Protein AF-A0A812Z5W9-F1 (afdb_monomer_lite)

Secondary structure (DSSP, 8-state):
--PPPPHHHHHHHHHT-HHHHHHHHHHHHHHHHHHHHHHHHHHH---HHHHHHHHHHHHHHHHHHHHHHHHHHHHSS-HHHHHSSTTHHHHHHHHHHHHHHHHHHHHHHHHHTT---STTHHHHHHHHHHHHHHHHHHHHHTHHHHSHHHHHHHHHHHHHHHHHHHHHHHHHHHHHHHHHHHHHHHHHHHHHSPPPHHHHHHHSSHHHHHHHHHHHHTT---

pLDDT: mean 78.9, std 12.45, range [46.31, 97.19]

Sequence (222 aa):
EPRRPSLRELAKRVANSLAFELFFAAVILANALYLGIQLQWEKESRTAGWRAESLTVQLIFAVLFSIEVSIRILAASSCRSYICGRDRLWNWLDVFVVTTSWLVIGLEVLVTAGMNEANSTNLRVFRVFKVSRLLRVVASLWVVRSVKALRQLVNSLVDTLMSLFWALVLLCLIIYTFGILFTDAAIDYALYNEPDPMMEAHFGTLYQSLTTLLRSILGGID

Radius of gyration: 28.37 Å; chains: 1; bounding box: 54×61×82 Å

Structure (mmCIF, N/CA/C/O backbone):
data_AF-A0A812Z5W9-F1
#
_entry.id   AF-A0A812Z5W9-F1
#
loop_
_atom_site.group_PDB
_atom_site.id
_atom_site.type_symbol
_atom_site.label_atom_id
_atom_site.label_alt_id
_atom_site.label_comp_id
_atom_site.label_asym_id
_atom_site.label_entity_id
_atom_site.label_seq_id
_atom_site.pdbx_PDB_ins_code
_atom_site.Cartn_x
_atom_site.Cartn_y
_atom_site.Cartn_z
_atom_site.occupancy
_atom_site.B_iso_or_equiv
_atom_site.auth_seq_id
_atom_site.auth_comp_id
_atom_site.auth_asym_id
_atom_site.auth_atom_id
_atom_site.pdbx_PDB_model_num
ATOM 1 N N . GLU A 1 1 ? -20.223 -31.120 32.503 1.00 46.31 1 GLU A N 1
ATOM 2 C CA . GLU A 1 1 ? -20.320 -29.660 32.277 1.00 46.31 1 GLU A CA 1
ATOM 3 C C . GLU A 1 1 ? -19.809 -29.300 30.889 1.00 46.31 1 GLU A C 1
ATOM 5 O O . GLU A 1 1 ? -18.697 -29.705 30.557 1.00 46.31 1 GLU A O 1
ATOM 10 N N . PRO A 1 2 ? -20.570 -28.568 30.058 1.00 53.16 2 PRO A N 1
ATOM 11 C CA . PRO A 1 2 ? -20.020 -28.019 28.827 1.00 53.16 2 PRO A CA 1
ATOM 12 C C . PRO A 1 2 ? -18.999 -26.929 29.191 1.00 53.16 2 PRO A C 1
ATOM 14 O O . PRO A 1 2 ? -19.352 -25.906 29.778 1.00 53.16 2 PRO A O 1
ATOM 17 N N . ARG A 1 3 ? -17.715 -27.165 28.883 1.00 60.12 3 ARG A N 1
ATOM 18 C CA . ARG A 1 3 ? -16.637 -26.173 29.037 1.00 60.12 3 ARG A CA 1
ATOM 19 C C . ARG A 1 3 ? -17.054 -24.886 28.324 1.00 60.12 3 ARG A C 1
ATOM 21 O O . ARG A 1 3 ? -17.284 -24.904 27.116 1.00 60.12 3 ARG A O 1
ATOM 28 N N . ARG A 1 4 ? -17.156 -23.780 29.070 1.00 62.31 4 ARG A N 1
ATOM 29 C CA . ARG A 1 4 ? -17.400 -22.450 28.495 1.00 62.31 4 ARG A CA 1
ATOM 30 C C . ARG A 1 4 ? -16.356 -22.200 27.399 1.00 62.31 4 ARG A C 1
ATOM 32 O O . ARG A 1 4 ? -15.174 -22.451 27.656 1.00 62.31 4 ARG A O 1
ATOM 39 N N . PRO A 1 5 ? -16.759 -21.739 26.203 1.00 66.31 5 PRO A N 1
ATOM 40 C CA . PRO A 1 5 ? -15.804 -21.456 25.146 1.00 66.31 5 PRO A CA 1
ATOM 41 C C . PRO A 1 5 ? -14.817 -20.403 25.644 1.00 66.31 5 PRO A C 1
ATOM 43 O O . PRO A 1 5 ? -15.204 -19.423 26.287 1.00 66.31 5 PRO A O 1
ATOM 46 N N . SER A 1 6 ? -13.531 -20.615 25.380 1.00 80.38 6 SER A N 1
ATOM 47 C CA . SER A 1 6 ? -12.510 -19.636 25.758 1.00 80.38 6 SER A CA 1
ATOM 48 C C . SER A 1 6 ? -12.751 -18.318 25.007 1.00 80.38 6 SER A C 1
ATOM 50 O O . SER A 1 6 ? -13.235 -18.326 23.873 1.00 80.38 6 SER A O 1
ATOM 52 N N . LEU A 1 7 ? -12.388 -17.169 25.596 1.00 77.94 7 LEU A N 1
ATOM 53 C CA . LEU A 1 7 ? -12.506 -15.849 24.940 1.00 77.94 7 LEU A CA 1
ATOM 54 C C . LEU A 1 7 ? -11.905 -15.844 23.521 1.00 77.94 7 LEU A C 1
ATOM 56 O O . LEU A 1 7 ? -12.413 -15.194 22.612 1.00 77.94 7 LEU A O 1
ATOM 60 N N . ARG A 1 8 ? -10.861 -16.648 23.315 1.00 77.50 8 ARG A N 1
ATOM 61 C CA . ARG A 1 8 ? -10.199 -16.870 22.031 1.00 77.50 8 ARG A CA 1
ATOM 62 C C . ARG A 1 8 ? -11.060 -17.614 21.009 1.00 77.50 8 ARG A C 1
ATOM 64 O O . ARG A 1 8 ? -11.007 -17.297 19.825 1.00 77.50 8 ARG A O 1
ATOM 71 N N . GLU A 1 9 ? -11.837 -18.608 21.426 1.00 79.81 9 GLU A N 1
ATOM 72 C CA . GLU A 1 9 ? -12.767 -19.316 20.536 1.00 79.81 9 GLU A CA 1
ATOM 73 C C . GLU A 1 9 ? -13.911 -18.410 20.092 1.00 79.81 9 GLU A C 1
ATOM 75 O O . GLU A 1 9 ? -14.280 -18.430 18.918 1.00 79.81 9 GLU A O 1
ATOM 80 N N . LEU A 1 10 ? -14.420 -17.570 20.996 1.00 83.25 10 LEU A N 1
ATOM 81 C CA . LEU A 1 10 ? -15.409 -16.549 20.656 1.00 83.25 10 LEU A CA 1
ATOM 82 C C . LEU A 1 10 ? -14.822 -15.517 19.685 1.00 83.25 10 LEU A C 1
ATOM 84 O O . LEU A 1 10 ? -15.410 -15.287 18.631 1.00 83.25 10 LEU A O 1
ATOM 88 N N . ALA A 1 11 ? -13.628 -14.983 19.967 1.00 82.50 11 ALA A N 1
ATOM 89 C CA . ALA A 1 11 ? -12.938 -14.049 19.075 1.00 82.50 11 ALA A CA 1
ATOM 90 C C . ALA A 1 11 ? -12.697 -14.654 17.684 1.00 82.50 11 ALA A C 1
ATOM 92 O O . ALA A 1 11 ? -12.951 -14.001 16.677 1.00 82.50 11 ALA A O 1
ATOM 93 N N . LYS A 1 12 ? -12.288 -15.927 17.601 1.00 82.44 12 LYS A N 1
ATOM 94 C CA . LYS A 1 12 ? -12.143 -16.642 16.324 1.00 82.44 12 LYS A CA 1
ATOM 95 C C . LYS A 1 12 ? -13.459 -16.801 15.571 1.00 82.44 12 LYS A C 1
ATOM 97 O O . LYS A 1 12 ? -13.453 -16.692 14.348 1.00 82.44 12 LYS A O 1
ATOM 102 N N . ARG A 1 13 ? -14.563 -17.101 16.262 1.00 84.00 13 ARG A N 1
ATOM 103 C CA . ARG A 1 13 ? -15.887 -17.224 15.629 1.00 84.00 13 ARG A CA 1
ATOM 104 C C . ARG A 1 13 ? -16.354 -15.878 15.084 1.00 84.00 13 ARG A C 1
ATOM 106 O O . ARG A 1 13 ? -16.784 -15.813 13.939 1.00 84.00 13 ARG A O 1
ATOM 113 N N . VAL A 1 14 ? -16.202 -14.814 15.872 1.00 84.62 14 VAL A N 1
ATOM 114 C CA . VAL A 1 14 ? -16.574 -13.448 15.480 1.00 84.62 14 VAL A CA 1
ATOM 115 C C . VAL A 1 14 ? -15.709 -12.960 14.318 1.00 84.62 14 VAL A C 1
ATOM 117 O O . VAL A 1 14 ? -16.252 -12.576 13.286 1.00 84.62 14 VAL A O 1
ATOM 120 N N . ALA A 1 15 ? -14.382 -13.064 14.425 1.00 81.56 15 ALA A N 1
ATOM 121 C CA . ALA A 1 15 ? -13.446 -12.595 13.401 1.00 81.56 15 ALA A CA 1
ATOM 122 C C . ALA A 1 15 ? -13.576 -13.332 12.057 1.00 81.56 15 ALA A C 1
ATOM 124 O O . ALA A 1 15 ? -13.192 -12.790 11.027 1.00 81.56 15 ALA A O 1
ATOM 125 N N . ASN A 1 16 ? -14.087 -14.569 12.060 1.00 81.50 16 ASN A N 1
ATOM 126 C CA . ASN A 1 16 ? -14.330 -15.342 10.841 1.00 81.50 16 ASN A CA 1
ATOM 127 C C . ASN A 1 16 ? -15.759 -15.230 10.309 1.00 81.50 16 ASN A C 1
ATOM 129 O O . ASN A 1 16 ? -16.060 -15.840 9.284 1.00 81.50 16 ASN A O 1
ATOM 133 N N . SER A 1 17 ? -16.638 -14.500 10.994 1.00 87.50 17 SER A N 1
ATOM 134 C CA . SER A 1 17 ? -18.011 -14.327 10.538 1.00 87.50 17 SER A CA 1
ATOM 135 C C . SER A 1 17 ? -18.070 -13.360 9.354 1.00 87.50 17 SER A C 1
ATOM 137 O O . SER A 1 17 ? -17.443 -12.301 9.362 1.00 87.50 17 SER A O 1
ATOM 139 N N . LEU A 1 18 ? -18.868 -13.707 8.341 1.00 82.25 18 LEU A N 1
ATOM 140 C CA . LEU A 1 18 ? -19.062 -12.862 7.159 1.00 82.25 18 LEU A CA 1
ATOM 141 C C . LEU A 1 18 ? -19.658 -11.497 7.531 1.00 82.25 18 LEU A C 1
ATOM 143 O O . LEU A 1 18 ? -19.287 -10.487 6.948 1.00 82.25 18 LEU A O 1
ATOM 147 N N . ALA A 1 19 ? -20.546 -11.460 8.528 1.00 86.12 19 ALA A N 1
ATOM 148 C CA . ALA A 1 19 ? -21.141 -10.220 9.021 1.00 86.12 19 ALA A CA 1
ATOM 149 C C . ALA A 1 19 ? -20.086 -9.265 9.601 1.00 86.12 19 ALA A C 1
ATOM 151 O O . ALA A 1 19 ? -20.143 -8.068 9.338 1.00 86.12 19 ALA A O 1
ATOM 152 N N . PHE A 1 20 ? -19.103 -9.788 10.342 1.00 86.06 20 PHE A N 1
ATOM 153 C CA . PHE A 1 20 ? -17.988 -8.995 10.860 1.00 86.06 20 PHE A CA 1
ATOM 154 C C . PHE A 1 20 ? -17.112 -8.451 9.726 1.00 86.06 20 PHE A C 1
ATOM 156 O O . PHE A 1 20 ? -16.775 -7.269 9.728 1.00 86.06 20 PHE A O 1
ATOM 163 N N . GLU A 1 21 ? -16.787 -9.284 8.732 1.00 82.38 21 GLU A N 1
ATOM 164 C CA . GLU A 1 21 ? -16.022 -8.856 7.553 1.00 82.38 21 GLU A CA 1
ATOM 165 C C . GLU A 1 21 ? -16.762 -7.777 6.748 1.00 82.38 21 GLU A C 1
ATOM 167 O O . GLU A 1 21 ? -16.168 -6.756 6.408 1.00 82.38 21 GLU A O 1
ATOM 172 N N . LEU A 1 22 ? -18.063 -7.959 6.495 1.00 84.31 22 LEU A N 1
ATOM 173 C CA . LEU A 1 22 ? -18.891 -6.997 5.765 1.00 84.31 22 LEU A CA 1
ATOM 174 C C . LEU A 1 22 ? -19.050 -5.682 6.539 1.00 84.31 22 LEU A C 1
ATOM 176 O O . LEU A 1 22 ? -18.964 -4.609 5.945 1.00 84.31 22 LEU A O 1
ATOM 180 N N . PHE A 1 23 ? -19.251 -5.756 7.857 1.00 88.38 23 PHE A N 1
ATOM 181 C CA . PHE A 1 23 ? -19.364 -4.579 8.715 1.00 88.38 23 PHE A CA 1
ATOM 182 C C . PHE A 1 23 ? -18.093 -3.731 8.654 1.00 88.38 23 PHE A C 1
ATOM 184 O O . PHE A 1 23 ? -18.162 -2.547 8.335 1.00 88.38 23 PHE A O 1
ATOM 191 N N . PHE A 1 24 ? -16.923 -4.331 8.888 1.00 84.19 24 PHE A N 1
ATOM 192 C CA . PHE A 1 24 ? -15.669 -3.580 8.844 1.00 84.19 24 PHE A CA 1
ATOM 193 C C . PHE A 1 24 ? -15.292 -3.145 7.424 1.00 84.19 24 PHE A C 1
ATOM 195 O O . PHE A 1 24 ? -14.757 -2.053 7.254 1.00 84.19 24 PHE A O 1
ATOM 202 N N . ALA A 1 25 ? -15.655 -3.906 6.386 1.00 81.19 25 ALA A N 1
ATOM 203 C CA . ALA A 1 25 ? -15.539 -3.437 5.006 1.00 81.19 25 ALA A CA 1
ATOM 204 C C . ALA A 1 25 ? -16.384 -2.172 4.757 1.00 81.19 25 ALA A C 1
ATOM 206 O O . ALA A 1 25 ? -15.882 -1.208 4.181 1.00 81.19 25 ALA A O 1
ATOM 207 N N . ALA A 1 26 ? -17.628 -2.130 5.245 1.00 85.44 26 ALA A N 1
ATOM 208 C CA . ALA A 1 26 ? -18.482 -0.948 5.147 1.00 85.44 26 ALA A CA 1
ATOM 209 C C . ALA A 1 26 ? -17.919 0.245 5.938 1.00 85.44 26 ALA A C 1
ATOM 211 O O . ALA A 1 26 ? -17.929 1.365 5.432 1.00 85.44 26 ALA A O 1
ATOM 212 N N . VAL A 1 27 ? -17.367 0.016 7.136 1.00 85.38 27 VAL A N 1
ATOM 213 C CA . VAL A 1 27 ? -16.705 1.060 7.943 1.00 85.38 27 VAL A CA 1
ATOM 214 C C . VAL A 1 27 ? -15.500 1.651 7.207 1.00 85.38 27 VAL A C 1
ATOM 216 O O . VAL A 1 27 ? -15.333 2.870 7.192 1.00 85.38 27 VAL A O 1
ATOM 219 N N . ILE A 1 28 ? -14.680 0.826 6.549 1.00 81.12 28 ILE A N 1
ATOM 220 C CA . ILE A 1 28 ? -13.544 1.312 5.751 1.00 81.12 28 ILE A CA 1
ATOM 221 C C . ILE A 1 28 ? -14.024 2.120 4.546 1.00 81.12 28 ILE A C 1
ATOM 223 O O . ILE A 1 28 ? -13.477 3.190 4.287 1.00 81.12 28 ILE A O 1
ATOM 227 N N . LEU A 1 29 ? -15.050 1.649 3.829 1.00 82.44 29 LEU A N 1
ATOM 228 C CA . LEU A 1 29 ? -15.634 2.396 2.712 1.00 82.44 29 LEU A CA 1
ATOM 229 C C . LEU A 1 29 ? -16.193 3.746 3.174 1.00 82.44 29 LEU A C 1
ATOM 231 O O . LEU A 1 29 ? -15.941 4.764 2.534 1.00 82.44 29 LEU A O 1
ATOM 235 N N . ALA A 1 30 ? -16.888 3.774 4.312 1.00 87.31 30 ALA A N 1
ATOM 236 C CA . ALA A 1 30 ? -17.384 5.006 4.910 1.00 87.31 30 ALA A CA 1
ATOM 237 C C . ALA A 1 30 ? -16.237 5.961 5.279 1.00 87.31 30 ALA A C 1
ATOM 239 O O . ALA A 1 30 ? -16.315 7.147 4.968 1.00 87.31 30 ALA A O 1
ATOM 240 N N . ASN A 1 31 ? -15.146 5.455 5.863 1.00 84.44 31 ASN A N 1
ATOM 241 C CA . ASN A 1 31 ? -13.951 6.250 6.154 1.00 84.44 31 ASN A CA 1
ATOM 242 C C . ASN A 1 31 ? -13.294 6.797 4.872 1.00 84.44 31 ASN A C 1
ATOM 244 O O . ASN A 1 31 ? -12.898 7.959 4.828 1.00 84.44 31 ASN A O 1
ATOM 248 N N . ALA A 1 32 ? -13.214 5.994 3.808 1.00 80.88 32 ALA A N 1
ATOM 249 C CA . ALA A 1 32 ? -12.662 6.411 2.519 1.00 80.88 32 ALA A CA 1
ATOM 250 C C . ALA A 1 32 ? -13.503 7.518 1.859 1.00 80.88 32 ALA A C 1
ATOM 252 O O . ALA A 1 32 ? -12.959 8.521 1.393 1.00 80.88 32 ALA A O 1
ATOM 253 N N . LEU A 1 33 ? -14.831 7.365 1.862 1.00 86.12 33 LEU A N 1
ATOM 254 C CA . LEU A 1 33 ? -15.766 8.387 1.385 1.00 86.12 33 LEU A CA 1
ATOM 255 C C . LEU A 1 33 ? -15.652 9.665 2.217 1.00 86.12 33 LEU A C 1
ATOM 257 O O . LEU A 1 33 ? -15.558 10.757 1.658 1.00 86.12 33 LEU A O 1
ATOM 261 N N . TYR A 1 34 ? -15.592 9.525 3.543 1.00 85.81 34 TYR A N 1
ATOM 262 C CA . TYR A 1 34 ? -15.412 10.643 4.458 1.00 85.81 34 TYR A CA 1
ATOM 263 C C . TYR A 1 34 ? -14.111 11.404 4.181 1.00 85.81 34 TYR A C 1
ATOM 265 O O . TYR A 1 34 ? -14.121 12.630 4.123 1.00 85.81 34 TYR A O 1
ATOM 273 N N . LEU A 1 35 ? -13.004 10.702 3.928 1.00 80.00 35 LEU A N 1
ATOM 274 C CA . LEU A 1 35 ? -11.743 11.328 3.528 1.00 80.00 35 LEU A CA 1
ATOM 275 C C . LEU A 1 35 ? -11.876 12.079 2.197 1.00 80.00 35 LEU A C 1
ATOM 277 O O . LEU A 1 35 ? -11.362 13.188 2.078 1.00 80.00 35 LEU A O 1
ATOM 281 N N . GLY A 1 36 ? -12.587 11.520 1.214 1.00 81.25 36 GLY A N 1
ATOM 282 C CA . GLY A 1 36 ? -12.879 12.194 -0.056 1.00 81.25 36 GLY A CA 1
ATOM 283 C C . GLY A 1 36 ? -13.651 13.505 0.125 1.00 81.25 36 GLY A C 1
ATOM 284 O O . GLY A 1 36 ? -13.267 14.536 -0.426 1.00 81.25 36 GLY A O 1
ATOM 285 N N . ILE A 1 37 ? -14.687 13.479 0.963 1.00 84.06 37 ILE A N 1
ATOM 286 C CA . ILE A 1 37 ? -15.472 14.652 1.372 1.00 84.06 37 ILE A CA 1
ATOM 287 C C . ILE A 1 37 ? -14.563 15.660 2.090 1.00 84.06 37 ILE A C 1
ATOM 289 O O . ILE A 1 37 ? -14.488 16.826 1.705 1.00 84.06 37 ILE A O 1
ATOM 293 N N . GLN A 1 38 ? -13.786 15.213 3.078 1.00 80.31 38 GLN A N 1
ATOM 294 C CA . GLN A 1 38 ? -12.865 16.064 3.829 1.00 80.31 38 GLN A CA 1
ATOM 295 C C . GLN A 1 38 ? -11.887 16.809 2.903 1.00 80.31 38 GLN A C 1
ATOM 297 O O . GLN A 1 38 ? -11.631 17.995 3.110 1.00 80.31 38 GLN A O 1
ATOM 302 N N . LEU A 1 39 ? -11.384 16.149 1.852 1.00 76.12 39 LEU A N 1
ATOM 303 C CA . LEU A 1 39 ? -10.489 16.753 0.857 1.00 76.12 39 LEU A CA 1
ATOM 304 C C . LEU A 1 39 ? -11.132 17.905 0.076 1.00 76.12 39 LEU A C 1
ATOM 306 O O . LEU A 1 39 ? -10.428 18.857 -0.273 1.00 76.12 39 LEU A O 1
ATOM 310 N N . GLN A 1 40 ? -12.425 17.803 -0.235 1.00 78.75 40 GLN A N 1
ATOM 311 C CA . GLN A 1 40 ? -13.163 18.846 -0.946 1.00 78.75 40 GLN A CA 1
ATOM 312 C C . GLN A 1 40 ? -13.412 20.046 -0.027 1.00 78.75 40 GLN A C 1
ATOM 314 O O . GLN A 1 40 ? -13.016 21.161 -0.363 1.00 78.75 40 GLN A O 1
ATOM 319 N N . TRP A 1 41 ? -13.944 19.807 1.173 1.00 76.12 41 TRP A N 1
ATOM 320 C CA . TRP A 1 41 ? -14.302 20.872 2.117 1.00 76.12 41 TRP A CA 1
ATOM 321 C C . TRP A 1 41 ? -13.102 21.612 2.711 1.00 76.12 41 TRP A C 1
ATOM 323 O O . TRP A 1 41 ? -13.178 22.814 2.967 1.00 76.12 41 TRP A O 1
ATOM 333 N N . GLU A 1 42 ? -11.959 20.945 2.892 1.00 68.69 42 GLU A N 1
ATOM 334 C CA . GLU A 1 42 ? -10.753 21.605 3.404 1.00 68.69 42 GLU A CA 1
ATOM 335 C C . GLU A 1 42 ? -10.231 22.707 2.462 1.00 68.69 42 GLU A C 1
ATOM 337 O O . GLU A 1 42 ? -9.601 23.668 2.914 1.00 68.69 42 GLU A O 1
ATOM 342 N N . LYS A 1 43 ? -10.509 22.604 1.156 1.00 65.38 43 LYS A N 1
ATOM 343 C CA . LYS A 1 43 ? -10.181 23.669 0.199 1.00 65.38 43 LYS A CA 1
ATOM 344 C C . LYS A 1 43 ? -11.077 24.899 0.358 1.00 65.38 43 LYS A C 1
ATOM 346 O O . LYS A 1 43 ? -10.629 25.995 0.038 1.00 65.38 43 LYS A O 1
ATOM 351 N N . GLU A 1 44 ? -12.301 24.720 0.846 1.00 62.38 44 GLU A N 1
ATOM 352 C CA . GLU A 1 44 ? -13.366 25.724 0.793 1.00 62.38 44 GLU A CA 1
ATOM 353 C C . GLU A 1 44 ? -13.612 26.416 2.144 1.00 62.38 44 GLU A C 1
ATOM 355 O O . GLU A 1 44 ? -14.059 27.558 2.181 1.00 62.38 44 GLU A O 1
ATOM 360 N N . SER A 1 45 ? -13.285 25.783 3.280 1.00 54.72 45 SER A N 1
ATOM 361 C CA . SER A 1 45 ? -13.542 26.347 4.616 1.00 54.72 45 SER A CA 1
ATOM 362 C C . SER A 1 45 ? -12.439 26.010 5.628 1.00 54.72 45 SER A C 1
ATOM 364 O O . SER A 1 45 ? -12.341 24.900 6.143 1.00 54.72 45 SER A O 1
ATOM 366 N N . ARG A 1 46 ? -11.607 27.004 5.980 1.00 59.97 46 ARG A N 1
ATOM 367 C CA . ARG A 1 46 ? -10.543 26.900 7.009 1.00 59.97 46 ARG A CA 1
ATOM 368 C C . ARG A 1 46 ? -11.002 27.261 8.433 1.00 59.97 46 ARG A C 1
ATOM 370 O O . ARG A 1 46 ? -10.165 27.566 9.288 1.00 59.97 46 ARG A O 1
ATOM 377 N N . THR A 1 47 ? -12.303 27.240 8.706 1.00 65.06 47 THR A N 1
ATOM 378 C CA . THR A 1 47 ? -12.876 27.613 10.009 1.00 65.06 47 THR A CA 1
ATOM 379 C C . THR A 1 47 ? -12.526 26.599 11.103 1.00 65.06 47 THR A C 1
ATOM 381 O O . THR A 1 47 ? -12.524 25.394 10.859 1.00 65.06 47 THR A O 1
ATOM 384 N N . ALA A 1 48 ? -12.249 27.071 12.324 1.00 63.94 48 ALA A N 1
ATOM 385 C CA . ALA A 1 48 ? -11.837 26.225 13.451 1.00 63.94 48 ALA A CA 1
ATOM 386 C C . ALA A 1 48 ? -12.881 25.158 13.847 1.00 63.94 48 ALA A C 1
ATOM 388 O O . ALA A 1 48 ? -12.490 24.047 14.193 1.00 63.94 48 ALA A O 1
ATOM 389 N N . GLY A 1 49 ? -14.183 25.451 13.716 1.00 69.38 49 GLY A N 1
ATOM 390 C CA . GLY A 1 49 ? -15.260 24.500 14.035 1.00 69.38 49 GLY A CA 1
ATOM 391 C C . GLY A 1 49 ? -15.225 23.224 13.186 1.00 69.38 49 GLY A C 1
ATOM 392 O O . GLY A 1 49 ? -15.308 22.127 13.722 1.00 69.38 49 GLY A O 1
ATOM 393 N N . TRP A 1 50 ? -14.972 23.345 11.878 1.00 71.88 50 TRP A N 1
ATOM 394 C CA . TRP A 1 50 ? -14.868 22.194 10.965 1.00 71.88 50 TRP A CA 1
ATOM 395 C C . TRP A 1 50 ? -13.741 21.221 11.347 1.00 71.88 50 TRP A C 1
ATOM 397 O O . TRP A 1 50 ? -13.888 20.007 11.211 1.00 71.88 50 TRP A O 1
ATOM 407 N N . ARG A 1 51 ? -12.615 21.737 11.860 1.00 70.69 51 ARG A N 1
ATOM 408 C CA . ARG A 1 51 ? -11.489 20.893 12.293 1.00 70.69 51 ARG A CA 1
ATOM 409 C C . ARG A 1 51 ? -11.856 20.029 13.499 1.00 70.69 51 ARG A C 1
ATOM 411 O O . ARG A 1 51 ? -11.513 18.852 13.513 1.00 70.69 51 ARG A O 1
ATOM 418 N N . ALA A 1 52 ? -12.571 20.594 14.472 1.00 74.81 52 ALA A N 1
ATOM 419 C CA . ALA A 1 52 ? -13.006 19.866 15.663 1.00 74.81 52 ALA A CA 1
ATOM 420 C C . ALA A 1 52 ? -14.001 18.744 15.317 1.00 74.81 52 ALA A C 1
ATOM 422 O O . ALA A 1 52 ? -13.834 17.607 15.761 1.00 74.81 52 ALA A O 1
ATOM 423 N N . GLU A 1 53 ? -14.978 19.031 14.451 1.00 79.94 53 GLU A N 1
ATOM 424 C CA . GLU A 1 53 ? -15.924 18.022 13.955 1.00 79.94 53 GLU A CA 1
ATOM 425 C C . GLU A 1 53 ? -15.201 16.906 13.189 1.00 79.94 53 GLU A C 1
ATOM 427 O O . GLU A 1 53 ? -15.473 15.718 13.379 1.00 79.94 53 GLU A O 1
ATOM 432 N N . SER A 1 54 ? -14.211 17.270 12.367 1.00 80.69 54 SER A N 1
ATOM 433 C CA . SER A 1 54 ? -13.457 16.285 11.600 1.00 80.69 54 SER A CA 1
ATOM 434 C C . SER A 1 54 ? -12.591 15.378 12.463 1.00 80.69 54 SER A C 1
ATOM 436 O O . SER A 1 54 ? -12.544 14.170 12.224 1.00 80.69 54 SER A O 1
ATOM 438 N N . LEU A 1 55 ? -11.954 15.925 13.497 1.00 81.12 55 LEU A N 1
ATOM 439 C CA . LEU A 1 55 ? -11.176 15.149 14.458 1.00 81.12 55 LEU A CA 1
ATOM 440 C C . LEU A 1 55 ? -12.047 14.103 15.170 1.00 81.12 55 LEU A C 1
ATOM 442 O O . LEU A 1 55 ? -11.632 12.952 15.308 1.00 81.12 55 LEU A O 1
ATOM 446 N N . THR A 1 56 ? -13.268 14.473 15.570 1.00 85.94 56 THR A N 1
ATOM 447 C CA . THR A 1 56 ? -14.207 13.565 16.248 1.00 85.94 56 THR A CA 1
ATOM 448 C C . THR A 1 56 ? -14.558 12.361 15.374 1.00 85.94 56 THR A C 1
ATOM 450 O O . THR A 1 56 ? -14.478 11.219 15.826 1.00 85.94 56 THR A O 1
ATOM 453 N N . VAL A 1 57 ? -14.883 12.589 14.098 1.00 85.94 57 VAL A N 1
ATOM 454 C CA . VAL A 1 57 ? -15.213 11.503 13.159 1.00 85.94 5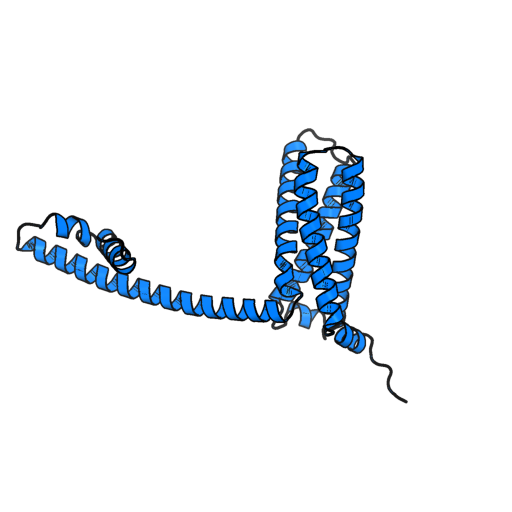7 VAL A CA 1
ATOM 455 C C . VAL A 1 57 ? -14.011 10.584 12.924 1.00 85.94 57 VAL A C 1
ATOM 457 O O . VAL A 1 57 ? -14.140 9.359 12.938 1.00 85.94 57 VAL A O 1
ATOM 460 N N . GLN A 1 58 ? -12.820 11.156 12.764 1.00 82.88 58 GLN A N 1
ATOM 461 C CA . GLN A 1 58 ? -11.591 10.382 12.580 1.00 82.88 58 GLN A CA 1
ATOM 462 C C . GLN A 1 58 ? -11.248 9.535 13.812 1.00 82.88 58 GLN A C 1
ATOM 464 O O . GLN A 1 58 ? -10.795 8.399 13.667 1.00 82.88 58 GLN A O 1
ATOM 469 N N . LEU A 1 59 ? -11.491 10.059 15.018 1.00 86.94 59 LEU A N 1
ATOM 470 C CA . LEU A 1 59 ? -11.317 9.324 16.268 1.00 86.94 59 LEU A CA 1
ATOM 471 C C . LEU A 1 59 ? -12.241 8.102 16.323 1.00 86.94 59 LEU A C 1
ATOM 473 O O . LEU A 1 59 ? -11.787 7.015 16.674 1.00 86.94 59 LEU A O 1
ATOM 477 N N . ILE A 1 60 ? -13.510 8.254 15.927 1.00 89.38 60 ILE A N 1
ATOM 478 C CA . ILE A 1 60 ? -14.474 7.144 15.870 1.00 89.38 60 ILE A CA 1
ATOM 479 C C . ILE A 1 60 ? -13.951 6.031 14.955 1.00 89.38 60 ILE A C 1
ATOM 481 O O . ILE A 1 60 ? -13.895 4.872 15.369 1.00 89.38 60 ILE A O 1
ATOM 485 N N . PHE A 1 61 ? -13.501 6.371 13.744 1.00 85.81 61 PHE A N 1
ATOM 486 C CA . PHE A 1 61 ? -12.929 5.385 12.823 1.00 85.81 61 PHE A CA 1
ATOM 487 C C . PHE A 1 61 ? -11.660 4.729 13.381 1.00 85.81 61 PHE A C 1
ATOM 489 O O . PHE A 1 61 ? -11.529 3.506 13.324 1.00 85.81 61 PHE A O 1
ATOM 496 N N . ALA A 1 62 ? -10.750 5.502 13.981 1.00 84.75 62 ALA A N 1
ATOM 497 C CA . ALA A 1 62 ? -9.528 4.969 14.581 1.00 84.75 62 ALA A CA 1
ATOM 498 C C . ALA A 1 62 ? -9.818 3.988 15.730 1.00 84.75 62 ALA A C 1
ATOM 500 O O . ALA A 1 62 ? -9.167 2.943 15.830 1.00 84.75 62 ALA A O 1
ATOM 501 N N . VAL A 1 63 ? -10.816 4.278 16.569 1.00 89.44 63 VAL A N 1
ATOM 502 C CA . VAL A 1 63 ? -11.267 3.376 17.639 1.00 89.44 63 VAL A CA 1
ATOM 503 C C . VAL A 1 63 ? -11.878 2.104 17.054 1.00 89.44 63 VAL A C 1
ATOM 505 O O . VAL A 1 63 ? -11.511 1.011 17.483 1.00 89.44 63 VAL A O 1
ATOM 508 N N . LEU A 1 64 ? -12.743 2.213 16.040 1.00 88.25 64 LEU A N 1
ATOM 509 C CA . LEU A 1 64 ? -13.337 1.050 15.374 1.00 88.25 64 LEU A CA 1
ATOM 510 C C . LEU A 1 64 ? -12.266 0.130 14.768 1.00 88.25 64 LEU A C 1
ATOM 512 O O . LEU A 1 64 ? -12.289 -1.074 15.022 1.00 88.25 64 LEU A O 1
ATOM 516 N N . PHE A 1 65 ? -11.282 0.678 14.051 1.00 83.44 65 PHE A N 1
ATOM 517 C CA . PHE A 1 65 ? -10.170 -0.116 13.510 1.00 83.44 65 PHE A CA 1
ATOM 518 C C . PHE A 1 65 ? -9.290 -0.716 14.607 1.00 83.44 65 PHE A C 1
ATOM 520 O O . PHE A 1 65 ? -8.838 -1.856 14.494 1.00 83.44 65 PHE A O 1
ATOM 527 N N . SER A 1 66 ? -9.083 0.007 15.708 1.00 86.50 66 SER A N 1
ATOM 528 C CA . SER A 1 66 ? -8.353 -0.525 16.863 1.00 86.50 66 SER A CA 1
ATOM 529 C C . SER A 1 66 ? -9.075 -1.729 17.475 1.00 86.50 66 SER A C 1
ATOM 531 O O . SER A 1 66 ? -8.427 -2.717 17.829 1.00 86.50 66 SER A O 1
ATOM 533 N N . ILE A 1 67 ? -10.410 -1.691 17.556 1.00 88.81 67 ILE A N 1
ATOM 534 C CA . ILE A 1 67 ? -11.236 -2.816 18.015 1.00 88.81 67 ILE A CA 1
ATOM 535 C C . ILE A 1 67 ? -11.124 -3.997 17.046 1.00 88.81 67 ILE A C 1
ATOM 537 O O . ILE A 1 67 ? -10.885 -5.121 17.490 1.00 88.81 67 ILE A O 1
ATOM 541 N N . GLU A 1 68 ? -11.238 -3.760 15.737 1.00 86.25 68 GLU A N 1
ATOM 542 C CA . GLU A 1 68 ? -11.099 -4.798 14.707 1.00 86.25 68 GLU A CA 1
ATOM 543 C C . GLU A 1 68 ? -9.771 -5.552 14.842 1.00 86.25 68 GLU A C 1
ATOM 545 O O . GLU A 1 68 ? -9.743 -6.784 14.950 1.00 86.25 68 GLU A O 1
ATOM 550 N N . VAL A 1 69 ? -8.666 -4.803 14.885 1.00 82.44 69 VAL A N 1
ATOM 551 C CA . VAL A 1 69 ? -7.315 -5.360 14.990 1.00 82.44 69 VAL A CA 1
ATOM 552 C C . VAL A 1 69 ? -7.129 -6.079 16.323 1.00 82.44 69 VAL A C 1
ATOM 554 O O . VAL A 1 69 ? -6.573 -7.176 16.348 1.00 82.44 69 VAL A O 1
ATOM 557 N N . SER A 1 70 ? -7.661 -5.537 17.420 1.00 85.81 70 SER A N 1
ATOM 558 C CA . SER A 1 70 ? -7.609 -6.189 18.733 1.00 85.81 70 SER A CA 1
ATOM 559 C C . SER A 1 70 ? -8.326 -7.540 18.725 1.00 85.81 70 SER A C 1
ATOM 561 O O . SER A 1 70 ? -7.766 -8.537 19.180 1.00 85.81 70 SER A O 1
ATOM 563 N N . ILE A 1 71 ? -9.528 -7.618 18.143 1.00 84.50 71 ILE A N 1
ATOM 564 C CA . ILE A 1 71 ? -10.281 -8.875 18.012 1.00 84.50 71 ILE A CA 1
ATOM 565 C C . ILE A 1 71 ? -9.506 -9.883 17.150 1.00 84.50 71 ILE A C 1
ATOM 567 O O . ILE A 1 71 ? -9.427 -11.061 17.505 1.00 84.50 71 ILE A O 1
ATOM 571 N N . ARG A 1 72 ? -8.875 -9.440 16.053 1.00 81.56 72 ARG A N 1
ATOM 572 C CA . ARG A 1 72 ? -8.038 -10.303 15.198 1.00 81.56 72 ARG A CA 1
ATOM 573 C C . ARG A 1 72 ? -6.788 -10.819 15.915 1.00 81.56 72 ARG A C 1
ATOM 575 O O . ARG A 1 72 ? -6.448 -11.993 15.764 1.00 81.56 72 ARG A O 1
ATOM 582 N N . ILE A 1 73 ? -6.138 -9.987 16.727 1.00 81.44 73 ILE A N 1
ATOM 583 C CA . ILE A 1 73 ? -4.991 -10.393 17.551 1.00 81.44 73 ILE A CA 1
ATOM 584 C C . ILE A 1 73 ? -5.427 -11.415 18.610 1.00 81.44 73 ILE A C 1
ATOM 586 O O . ILE A 1 73 ? -4.765 -12.438 18.772 1.00 81.44 73 ILE A O 1
ATOM 590 N N . LEU A 1 74 ? -6.564 -11.195 19.279 1.00 82.12 74 LEU A N 1
ATOM 591 C CA . LEU A 1 74 ? -7.124 -12.131 20.264 1.00 82.12 74 LEU A CA 1
ATOM 592 C C . LEU A 1 74 ? -7.569 -13.461 19.637 1.00 82.12 74 LEU A C 1
ATOM 594 O O . LEU A 1 74 ? -7.503 -14.509 20.281 1.00 82.12 74 LEU A O 1
ATOM 598 N N . ALA A 1 75 ? -8.008 -13.439 18.376 1.00 79.25 75 ALA A N 1
ATOM 599 C CA . ALA A 1 75 ? -8.320 -14.644 17.614 1.00 79.25 75 ALA A CA 1
ATOM 600 C C . ALA A 1 75 ? -7.055 -15.453 17.250 1.00 79.25 75 ALA A C 1
ATOM 602 O O . ALA A 1 75 ? -7.120 -16.683 17.099 1.00 79.25 75 ALA A O 1
ATOM 603 N N . ALA A 1 76 ? -5.894 -14.800 17.132 1.00 75.25 76 ALA A N 1
ATOM 604 C CA . ALA A 1 76 ? -4.629 -15.464 16.848 1.00 75.25 76 ALA A CA 1
ATOM 605 C C . ALA A 1 76 ? -4.173 -16.355 18.019 1.00 75.25 76 ALA A C 1
ATOM 607 O O . ALA A 1 76 ? -4.576 -16.204 19.169 1.00 75.25 76 ALA A O 1
ATOM 608 N N . SER A 1 77 ? -3.352 -17.369 17.732 1.00 67.25 77 SER A N 1
ATOM 609 C CA . SER A 1 77 ? -2.881 -18.312 18.756 1.00 67.25 77 SER A CA 1
ATOM 610 C C . SER A 1 77 ? -1.877 -17.741 19.740 1.00 67.25 77 SER A C 1
ATOM 612 O O . SER A 1 77 ? -1.793 -18.218 20.869 1.00 67.25 77 SER A O 1
ATOM 614 N N . SER A 1 78 ? -1.120 -16.742 19.311 1.00 67.25 78 SER A N 1
ATOM 615 C CA . SER A 1 78 ? -0.124 -16.011 20.086 1.00 67.25 78 SER A CA 1
ATOM 616 C C . SER A 1 78 ? 0.234 -14.745 19.308 1.00 67.25 78 SER A C 1
ATOM 618 O O . SER A 1 78 ? 0.254 -14.794 18.074 1.00 67.25 78 SER A O 1
ATOM 620 N N . CYS A 1 79 ? 0.620 -13.654 19.981 1.00 62.50 79 CYS A N 1
ATOM 621 C CA . CYS A 1 79 ? 1.125 -12.446 19.303 1.00 62.50 79 CYS A CA 1
ATOM 622 C C . CYS A 1 79 ? 2.291 -12.774 18.354 1.00 62.50 79 CYS A C 1
ATOM 624 O O . CYS A 1 79 ? 2.352 -12.274 17.235 1.00 62.50 79 CYS A O 1
ATOM 626 N N . ARG A 1 80 ? 3.154 -13.725 18.740 1.00 60.81 80 ARG A N 1
ATOM 627 C CA . ARG A 1 80 ? 4.244 -14.230 17.892 1.00 60.81 80 ARG A CA 1
ATOM 628 C C . ARG A 1 80 ? 3.746 -14.935 16.624 1.00 60.81 80 ARG A C 1
ATOM 630 O O . ARG A 1 80 ? 4.358 -14.791 15.574 1.00 60.81 80 ARG A O 1
ATOM 637 N N . SER A 1 81 ? 2.623 -15.651 16.691 1.00 65.88 81 SER A N 1
ATOM 638 C CA . SER A 1 81 ? 2.016 -16.294 15.517 1.00 65.88 81 SER A CA 1
ATOM 639 C C . SER A 1 81 ? 1.312 -15.291 14.603 1.00 65.88 81 SER A C 1
ATOM 641 O O . SER A 1 81 ? 1.232 -15.532 13.403 1.00 65.88 81 SER A O 1
ATOM 643 N N . TYR A 1 82 ? 0.802 -14.185 15.149 1.00 66.25 82 TYR A N 1
ATOM 644 C CA . TYR A 1 82 ? 0.221 -13.101 14.357 1.00 66.25 82 TYR A CA 1
ATOM 645 C C . TYR A 1 82 ? 1.314 -12.334 13.593 1.00 66.25 82 TYR A C 1
ATOM 647 O O . TYR A 1 82 ? 1.170 -12.063 12.405 1.00 66.25 82 TYR A O 1
ATOM 655 N N . ILE A 1 83 ? 2.446 -12.068 14.249 1.00 65.12 83 ILE A N 1
ATOM 656 C CA . ILE A 1 83 ? 3.546 -11.255 13.709 1.00 65.12 83 ILE A CA 1
ATOM 657 C C . ILE A 1 83 ? 4.505 -12.062 12.813 1.00 65.12 83 ILE A C 1
ATOM 659 O O . ILE A 1 83 ? 5.020 -11.520 11.840 1.00 65.12 83 ILE A O 1
ATOM 663 N N . CYS A 1 84 ? 4.733 -13.351 13.090 1.00 64.81 84 CYS A N 1
ATOM 664 C CA . CYS A 1 84 ? 5.639 -14.215 12.310 1.00 64.81 84 CYS A CA 1
ATOM 665 C C . CYS A 1 84 ? 4.923 -15.309 11.498 1.00 64.81 84 CYS A C 1
ATOM 667 O O . CYS A 1 84 ? 5.577 -16.217 10.990 1.00 64.81 84 CYS A O 1
ATOM 669 N N . GLY A 1 85 ? 3.595 -15.257 11.383 1.00 70.00 85 GLY A N 1
ATOM 670 C CA . GLY A 1 85 ? 2.820 -16.231 10.611 1.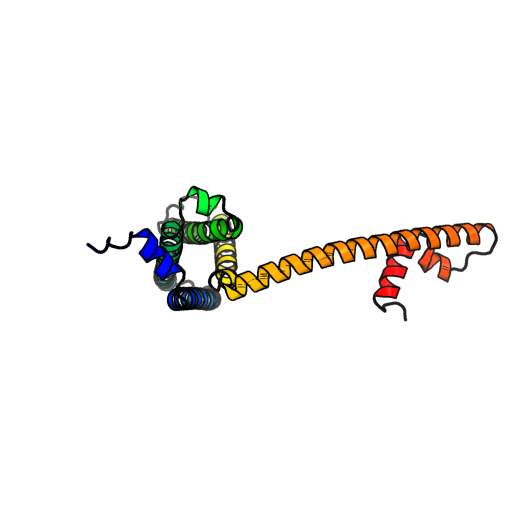00 70.00 85 GLY A CA 1
ATOM 671 C C . GLY A 1 85 ? 2.966 -16.082 9.091 1.00 70.00 85 GLY A C 1
ATOM 672 O O . GLY A 1 85 ? 3.601 -15.155 8.590 1.00 70.00 85 GLY A O 1
ATOM 673 N N . ARG A 1 86 ? 2.318 -16.979 8.337 1.00 66.06 86 ARG A N 1
ATOM 674 C CA . ARG A 1 86 ? 2.264 -16.925 6.862 1.00 66.06 86 ARG A CA 1
ATOM 675 C C . ARG A 1 86 ? 1.638 -15.616 6.355 1.00 66.06 86 ARG A C 1
ATOM 677 O O . ARG A 1 86 ? 2.146 -15.026 5.412 1.00 66.06 86 ARG A O 1
ATOM 684 N N . ASP A 1 87 ? 0.632 -15.103 7.062 1.00 68.81 87 ASP A N 1
ATOM 685 C CA . ASP A 1 87 ? -0.033 -13.823 6.772 1.00 68.81 87 ASP A CA 1
ATOM 686 C C . ASP A 1 87 ? 0.635 -12.604 7.439 1.00 68.81 87 ASP A C 1
ATOM 688 O O . ASP A 1 87 ? 0.009 -11.551 7.581 1.00 68.81 87 ASP A O 1
ATOM 692 N N . ARG A 1 88 ? 1.905 -12.718 7.868 1.00 71.00 88 ARG A N 1
ATOM 693 C CA . ARG A 1 88 ? 2.611 -11.667 8.625 1.00 71.00 88 ARG A CA 1
ATOM 694 C C . ARG A 1 88 ? 2.575 -10.300 7.960 1.00 71.00 88 ARG A C 1
ATOM 696 O O . ARG A 1 88 ? 2.376 -9.318 8.658 1.00 71.00 88 ARG A O 1
ATOM 703 N N . LEU A 1 89 ? 2.755 -10.234 6.638 1.00 75.06 89 LEU A N 1
ATOM 704 C CA . LEU A 1 89 ? 2.777 -8.966 5.905 1.00 75.06 89 LEU A CA 1
ATOM 705 C C . LEU A 1 89 ? 1.450 -8.250 6.113 1.00 75.06 89 LEU A C 1
ATOM 707 O O . LEU A 1 89 ? 1.408 -7.129 6.604 1.00 75.06 89 LEU A O 1
ATOM 711 N N . TRP A 1 90 ? 0.359 -8.960 5.862 1.00 74.81 90 TRP A N 1
ATOM 712 C CA . TRP A 1 90 ? -0.976 -8.424 6.021 1.00 74.81 90 TRP A CA 1
ATOM 713 C C . TRP A 1 90 ? -1.309 -8.040 7.473 1.00 74.81 90 TRP A C 1
ATOM 715 O O . TRP A 1 90 ? -1.999 -7.054 7.708 1.00 74.81 90 TRP A O 1
ATOM 725 N N . ASN A 1 91 ? -0.803 -8.788 8.452 1.00 77.12 91 ASN A N 1
ATOM 726 C CA . ASN A 1 91 ? -0.991 -8.495 9.875 1.00 77.12 91 ASN A CA 1
ATOM 727 C C . ASN A 1 91 ? -0.177 -7.276 10.343 1.00 77.12 91 ASN A C 1
ATOM 729 O O . ASN A 1 91 ? -0.674 -6.470 11.127 1.00 77.12 91 ASN A O 1
ATOM 733 N N . TRP A 1 92 ? 1.054 -7.119 9.850 1.00 76.25 92 TRP A N 1
ATOM 734 C CA . TRP A 1 92 ? 1.880 -5.930 10.078 1.00 76.25 92 TRP A CA 1
ATOM 735 C C . TRP A 1 92 ? 1.250 -4.682 9.476 1.00 76.25 92 TRP A C 1
ATOM 737 O O . TRP A 1 92 ? 1.320 -3.610 10.069 1.00 76.25 92 TRP A O 1
ATOM 747 N N . LEU A 1 93 ? 0.606 -4.833 8.323 1.00 74.00 93 LEU A N 1
ATOM 748 C CA . LEU A 1 93 ? -0.055 -3.736 7.633 1.00 74.00 93 LEU A CA 1
ATOM 749 C C . LEU A 1 93 ? -1.299 -3.262 8.400 1.00 74.00 93 LEU A C 1
ATOM 751 O O . LEU A 1 93 ? -1.459 -2.058 8.568 1.00 74.00 93 LEU A O 1
ATOM 755 N N . ASP A 1 94 ? -2.085 -4.168 8.995 1.00 75.25 94 ASP A N 1
ATOM 756 C CA . ASP A 1 94 ? -3.172 -3.797 9.925 1.00 75.25 94 ASP A CA 1
ATOM 757 C C . ASP A 1 94 ? -2.662 -2.958 11.107 1.00 75.25 94 ASP A C 1
ATOM 759 O O . ASP A 1 94 ? -3.217 -1.908 11.435 1.00 75.25 94 ASP A O 1
ATOM 763 N N . VAL A 1 95 ? -1.574 -3.406 11.742 1.00 80.62 95 VAL A N 1
ATOM 764 C CA . VAL A 1 95 ? -0.968 -2.688 12.874 1.00 80.62 95 VAL A CA 1
ATOM 765 C C . VAL A 1 95 ? -0.435 -1.328 12.426 1.00 80.62 95 VAL A C 1
ATOM 767 O O . VAL A 1 95 ? -0.607 -0.333 13.132 1.00 80.62 95 VAL A O 1
ATOM 770 N N . PHE A 1 96 ? 0.172 -1.258 11.241 1.00 81.19 96 PHE A N 1
ATOM 771 C CA . PHE A 1 96 ? 0.677 -0.017 10.666 1.00 81.19 96 PHE A CA 1
ATOM 772 C C . PHE A 1 96 ? -0.447 0.990 10.398 1.00 81.19 96 PHE A C 1
ATOM 774 O O . PHE A 1 96 ? -0.300 2.166 10.725 1.00 81.19 96 PHE A O 1
ATOM 781 N N . VAL A 1 97 ? -1.592 0.553 9.871 1.00 77.00 97 VAL A N 1
ATOM 782 C CA . VAL A 1 97 ? -2.749 1.426 9.612 1.00 77.00 97 VAL A CA 1
ATOM 783 C C . VAL A 1 97 ? -3.312 2.010 10.909 1.00 77.00 97 VAL A C 1
ATOM 785 O O . VAL A 1 97 ? -3.523 3.221 11.004 1.00 77.00 97 VAL A O 1
ATOM 788 N N . VAL A 1 98 ? -3.500 1.185 11.942 1.00 82.56 98 VAL A N 1
ATOM 789 C CA . VAL A 1 98 ? -3.969 1.670 13.250 1.00 82.56 98 VAL A CA 1
ATOM 790 C C . VAL A 1 98 ? -2.956 2.640 13.857 1.00 82.56 98 VAL A C 1
ATOM 792 O O . VAL A 1 98 ? -3.320 3.741 14.266 1.00 82.56 98 VAL A O 1
ATO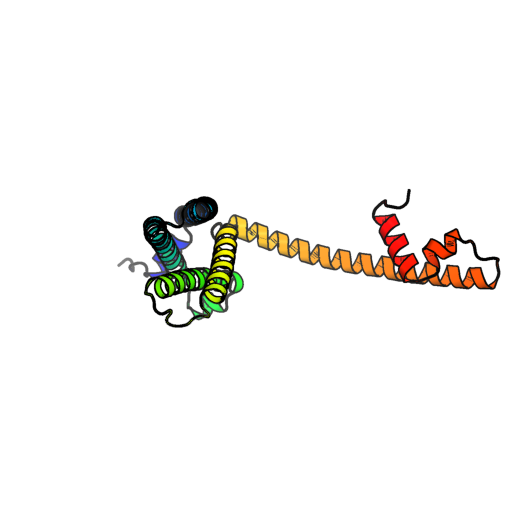M 795 N N . THR A 1 99 ? -1.670 2.283 13.842 1.00 82.75 99 THR A N 1
ATOM 796 C CA . THR A 1 99 ? -0.597 3.125 14.394 1.00 82.75 99 THR A CA 1
ATOM 797 C C . THR A 1 99 ? -0.520 4.470 13.674 1.00 82.75 99 THR A C 1
ATOM 799 O O . THR A 1 99 ? -0.465 5.514 14.317 1.00 82.75 99 THR A O 1
ATOM 802 N N . THR A 1 100 ? -0.566 4.476 12.340 1.00 78.44 100 THR A N 1
ATOM 803 C CA . THR A 1 100 ? -0.537 5.716 11.550 1.00 78.44 100 THR A CA 1
ATOM 804 C C . THR A 1 100 ? -1.777 6.574 11.778 1.00 78.44 100 THR A C 1
ATOM 806 O O . THR A 1 100 ? -1.640 7.789 11.888 1.00 78.44 100 THR A O 1
ATOM 809 N N . SER A 1 101 ? -2.961 5.977 11.944 1.00 80.19 101 SER A N 1
ATOM 810 C CA . SER A 1 101 ? -4.192 6.711 12.281 1.00 80.19 101 SER A CA 1
ATOM 811 C C . SER A 1 101 ? -4.054 7.454 13.614 1.00 80.19 101 SER A C 1
ATOM 813 O O . SER A 1 101 ? -4.314 8.657 13.679 1.00 80.19 101 SER A O 1
ATOM 815 N N . TRP A 1 102 ? -3.554 6.774 14.652 1.00 85.06 102 TRP A N 1
ATOM 816 C CA . TRP A 1 102 ? -3.292 7.385 15.961 1.00 85.06 102 TRP A CA 1
ATOM 817 C C . TRP A 1 102 ? -2.204 8.456 15.910 1.00 85.06 102 TRP A C 1
ATOM 819 O O . TRP A 1 102 ? -2.372 9.520 16.503 1.00 85.06 102 TRP A O 1
ATOM 829 N N . LEU A 1 103 ? -1.115 8.216 15.172 1.00 82.25 103 LEU A N 1
ATOM 830 C CA . LEU A 1 103 ? -0.048 9.204 14.993 1.00 82.25 103 LEU A CA 1
ATOM 831 C C . LEU A 1 103 ? -0.574 10.487 14.353 1.00 82.25 103 LEU A C 1
ATOM 833 O O . LEU A 1 103 ? -0.226 11.577 14.798 1.00 82.25 103 LEU A O 1
ATOM 837 N N . VAL A 1 104 ? -1.426 10.377 13.333 1.00 77.38 104 VAL A N 1
ATOM 838 C CA . VAL A 1 104 ? -1.994 11.562 12.692 1.00 77.38 104 VAL A CA 1
ATOM 839 C C . VAL A 1 104 ? -2.906 12.327 13.648 1.00 77.38 104 VAL A C 1
ATOM 841 O O . VAL A 1 104 ? -2.770 13.544 13.736 1.00 77.38 104 VAL A O 1
ATOM 844 N N . ILE A 1 105 ? -3.801 11.641 14.364 1.00 81.81 105 ILE A N 1
ATOM 845 C CA . ILE A 1 105 ? -4.688 12.284 15.347 1.00 81.81 105 ILE A CA 1
ATOM 846 C C . ILE A 1 105 ? -3.853 12.996 16.421 1.00 81.81 105 ILE A C 1
ATOM 848 O O . ILE A 1 105 ? -4.101 14.159 16.725 1.00 81.81 105 ILE A O 1
ATOM 852 N N . GLY A 1 106 ? -2.813 12.337 16.946 1.00 81.69 106 GLY A N 1
ATOM 853 C CA . GLY A 1 106 ? -1.913 12.925 17.941 1.00 81.69 106 GLY A CA 1
ATOM 854 C C . GLY A 1 106 ? -1.173 14.163 17.427 1.00 81.69 106 GLY A C 1
ATOM 855 O O . GLY A 1 106 ? -1.061 15.158 18.142 1.00 81.69 106 GLY A O 1
ATOM 856 N N . LEU A 1 107 ? -0.714 14.137 16.173 1.00 76.50 107 LEU A N 1
ATOM 857 C CA . LEU A 1 107 ? -0.084 15.293 15.529 1.00 76.50 107 LEU A CA 1
ATOM 858 C C . LEU A 1 107 ? -1.070 16.450 15.327 1.00 76.50 107 LEU A C 1
ATOM 860 O O . LEU A 1 107 ? -0.699 17.602 15.533 1.00 76.50 107 LEU A O 1
ATOM 864 N N . GLU A 1 108 ? -2.314 16.162 14.947 1.00 75.38 108 GLU A N 1
ATOM 865 C CA . GLU A 1 108 ? -3.356 17.177 14.766 1.00 75.38 108 GLU A CA 1
ATOM 866 C C . GLU A 1 108 ? -3.702 17.859 16.097 1.00 75.38 108 GLU A C 1
ATOM 868 O O . GLU A 1 108 ? -3.709 19.089 16.170 1.00 75.38 108 GLU A O 1
ATOM 873 N N . VAL A 1 109 ? -3.844 17.080 17.176 1.00 79.62 109 VAL A N 1
ATOM 874 C CA . VAL A 1 109 ? -4.043 17.603 18.537 1.00 79.62 109 VAL A CA 1
ATOM 875 C C . VAL A 1 109 ? -2.871 18.487 18.967 1.00 79.62 109 VAL A C 1
ATOM 877 O O . VAL A 1 109 ? -3.094 19.611 19.417 1.00 79.62 109 VAL A O 1
ATOM 880 N N . LEU A 1 110 ? -1.627 18.037 18.769 1.00 76.12 110 LEU A N 1
ATOM 881 C CA . LEU A 1 110 ? -0.427 18.804 19.127 1.00 76.12 110 LEU A CA 1
ATOM 882 C C . LEU A 1 110 ? -0.362 20.157 18.401 1.00 76.12 110 LEU A C 1
ATOM 884 O O . LEU A 1 110 ? -0.004 21.171 19.000 1.00 76.12 110 LEU A O 1
ATOM 888 N N . VAL A 1 111 ? -0.741 20.183 17.120 1.00 71.25 111 VAL A N 1
ATOM 889 C CA . VAL A 1 111 ? -0.813 21.419 16.327 1.00 71.25 111 VAL A CA 1
ATOM 890 C C . VAL A 1 111 ? -1.906 22.351 16.857 1.00 71.25 111 VAL A C 1
ATOM 892 O O . VAL A 1 111 ? -1.674 23.556 16.947 1.00 71.25 111 VAL A O 1
ATOM 895 N N . THR A 1 112 ? -3.075 21.822 17.233 1.00 69.31 112 THR A N 1
ATOM 896 C CA . THR A 1 112 ? -4.175 22.634 17.789 1.00 69.31 112 THR A CA 1
ATOM 897 C C . THR A 1 112 ? -3.917 23.137 19.209 1.00 69.31 112 THR A C 1
ATOM 899 O O . THR A 1 112 ? -4.380 24.220 19.551 1.00 69.31 112 THR A O 1
ATOM 902 N N . ALA A 1 113 ? -3.136 22.409 20.013 1.00 70.38 113 ALA A N 1
ATOM 903 C CA . ALA A 1 113 ? -2.792 22.766 21.391 1.00 70.38 113 ALA A CA 1
ATOM 904 C C . ALA A 1 113 ? -1.761 23.908 21.500 1.00 70.38 113 ALA A C 1
ATOM 906 O O . ALA A 1 113 ? -1.342 24.260 22.599 1.00 70.38 113 ALA A O 1
ATOM 907 N N . GLY A 1 114 ? -1.338 24.499 20.378 1.00 60.38 114 GLY A N 1
ATOM 908 C CA . GLY A 1 114 ? -0.557 25.735 20.389 1.00 60.38 114 GLY A CA 1
ATOM 909 C C . GLY A 1 114 ? 0.892 25.589 20.856 1.00 60.38 114 GLY A C 1
ATOM 910 O O . GLY A 1 114 ? 1.529 26.604 21.112 1.00 60.38 114 GLY A O 1
ATOM 911 N N . MET A 1 115 ? 1.466 24.378 20.897 1.00 56.06 115 MET A N 1
ATOM 912 C CA . MET A 1 115 ? 2.880 24.148 21.270 1.00 56.06 115 MET A CA 1
ATOM 913 C C . MET A 1 115 ? 3.897 24.639 20.211 1.00 56.06 115 MET A C 1
ATOM 915 O O . MET A 1 115 ? 5.003 24.120 20.094 1.00 56.06 115 MET A O 1
ATOM 919 N N . ASN A 1 116 ? 3.524 25.643 19.421 1.00 51.00 116 ASN A N 1
ATOM 920 C CA . ASN A 1 116 ? 4.271 26.190 18.300 1.00 51.00 116 ASN A CA 1
ATOM 921 C C . ASN A 1 116 ? 4.731 27.628 18.593 1.00 51.00 116 ASN A C 1
ATOM 923 O O . ASN A 1 116 ? 4.509 28.538 17.796 1.00 51.00 116 ASN A O 1
ATOM 927 N N . GLU A 1 117 ? 5.434 27.831 19.706 1.00 46.50 117 GLU A N 1
ATOM 928 C CA . GLU A 1 117 ? 6.360 28.960 19.827 1.00 46.50 117 GLU A CA 1
ATOM 929 C C . GLU A 1 117 ? 7.644 28.643 19.043 1.00 46.50 117 GLU A C 1
ATOM 931 O O . GLU A 1 117 ? 8.597 28.106 19.592 1.00 46.50 117 GLU A O 1
ATOM 936 N N . ALA A 1 118 ? 7.654 28.891 17.728 1.00 46.69 118 ALA A N 1
ATOM 937 C CA . ALA A 1 118 ? 8.850 29.282 16.964 1.00 46.69 118 ALA A CA 1
ATOM 938 C C . ALA A 1 118 ? 8.543 29.356 15.461 1.00 46.69 118 ALA A C 1
ATOM 940 O O . ALA A 1 118 ? 7.993 28.431 14.864 1.00 46.69 118 ALA A O 1
ATOM 941 N N . ASN A 1 119 ? 9.007 30.441 14.845 1.00 48.66 119 ASN A N 1
ATOM 942 C CA . ASN A 1 119 ? 8.843 30.935 13.469 1.00 48.66 119 ASN A CA 1
ATOM 943 C C . ASN A 1 119 ? 9.222 29.992 12.283 1.00 48.66 119 ASN A C 1
ATOM 945 O O . ASN A 1 119 ? 9.492 30.463 11.183 1.00 48.66 119 ASN A O 1
ATOM 949 N N . SER A 1 120 ? 9.236 28.662 12.449 1.00 53.03 120 SER A N 1
ATOM 950 C CA . SER A 1 120 ? 9.542 27.656 11.400 1.00 53.03 120 SER A CA 1
ATOM 951 C C . SER A 1 120 ? 8.360 26.729 11.044 1.00 53.03 120 SER A C 1
ATOM 953 O O . SER A 1 120 ? 8.491 25.765 10.282 1.00 53.03 120 SER A O 1
ATOM 955 N N . THR A 1 121 ? 7.184 27.007 11.602 1.00 57.31 121 THR A N 1
ATOM 956 C CA . THR A 1 121 ? 6.044 26.088 11.733 1.00 57.31 121 THR A CA 1
ATOM 957 C C . THR A 1 121 ? 5.203 25.915 10.473 1.00 57.31 121 THR A C 1
ATOM 959 O O . THR A 1 121 ? 4.741 24.805 10.222 1.00 57.31 121 THR A O 1
ATOM 962 N N . ASN A 1 122 ? 5.081 26.920 9.603 1.00 54.47 122 ASN A N 1
ATOM 963 C CA . ASN A 1 122 ? 4.242 26.798 8.401 1.00 54.47 122 ASN A CA 1
ATOM 964 C C . ASN A 1 122 ? 4.733 25.712 7.423 1.00 54.47 122 ASN A C 1
ATOM 966 O O . ASN A 1 122 ? 3.922 24.964 6.880 1.00 54.47 122 ASN A O 1
ATOM 970 N N . LEU A 1 123 ? 6.050 25.545 7.248 1.00 55.75 123 LEU A N 1
ATOM 971 C CA . LEU A 1 123 ? 6.614 24.503 6.375 1.00 55.75 123 LEU A CA 1
ATOM 972 C C . LEU A 1 123 ? 6.559 23.103 7.009 1.00 55.75 123 LEU A C 1
ATOM 974 O O . LEU A 1 123 ? 6.322 22.115 6.309 1.00 55.75 123 LEU A O 1
ATOM 978 N N . ARG A 1 124 ? 6.743 23.004 8.333 1.00 63.12 124 ARG A N 1
ATOM 979 C CA . ARG A 1 124 ? 6.663 21.731 9.070 1.00 63.12 124 ARG A CA 1
ATOM 980 C C . ARG A 1 124 ? 5.230 21.218 9.148 1.00 63.12 124 ARG A C 1
ATOM 982 O O . ARG A 1 124 ? 4.995 20.059 8.823 1.00 63.12 124 ARG A O 1
ATOM 989 N N . VAL A 1 125 ? 4.277 22.088 9.478 1.00 59.38 125 VAL A N 1
ATOM 990 C CA . VAL A 1 125 ? 2.849 21.751 9.534 1.00 59.38 125 VAL A CA 1
ATOM 991 C C . VAL A 1 125 ? 2.356 21.309 8.157 1.00 59.38 125 VAL A C 1
ATOM 993 O O . VAL A 1 125 ? 1.735 20.259 8.054 1.00 59.38 125 VAL A O 1
ATOM 996 N N . PHE A 1 126 ? 2.716 22.010 7.075 1.00 59.12 126 PHE A N 1
ATOM 997 C CA . PHE A 1 126 ? 2.297 21.620 5.722 1.00 59.12 126 PHE A CA 1
ATOM 998 C C . PHE A 1 126 ? 2.893 20.277 5.266 1.00 59.12 126 PHE A C 1
ATOM 1000 O O . PHE A 1 126 ? 2.225 19.491 4.593 1.00 59.12 126 PHE A O 1
ATOM 1007 N N . ARG A 1 127 ? 4.145 19.980 5.643 1.00 63.56 127 ARG A N 1
ATOM 1008 C CA . ARG A 1 127 ? 4.792 18.691 5.346 1.00 63.56 127 ARG A CA 1
ATOM 1009 C C . ARG A 1 127 ? 4.145 17.550 6.135 1.00 63.56 127 ARG A C 1
ATOM 1011 O O . ARG A 1 127 ? 3.849 16.515 5.547 1.00 63.56 127 ARG A O 1
ATOM 1018 N N . VAL A 1 128 ? 3.866 17.758 7.420 1.00 64.50 128 VAL A N 1
ATOM 1019 C CA . VAL A 1 128 ? 3.158 16.787 8.268 1.00 64.50 128 VAL A CA 1
ATOM 1020 C C . VAL A 1 128 ? 1.750 16.525 7.737 1.00 64.50 128 VAL A C 1
ATOM 1022 O O . VAL A 1 128 ? 1.354 15.369 7.624 1.00 64.50 128 VAL A O 1
ATOM 1025 N N . PHE A 1 129 ? 1.040 17.569 7.311 1.00 63.06 129 PHE A N 1
ATOM 1026 C CA . PHE A 1 129 ? -0.307 17.452 6.755 1.00 63.06 129 PHE A CA 1
ATOM 1027 C C . PHE A 1 129 ? -0.341 16.705 5.409 1.00 63.06 129 PHE A C 1
ATOM 1029 O O . PHE A 1 129 ? -1.265 15.949 5.116 1.00 63.06 129 PHE A O 1
ATOM 1036 N N . LYS A 1 130 ? 0.695 16.868 4.574 1.00 63.97 130 LYS A N 1
ATOM 1037 C CA . LYS A 1 130 ? 0.848 16.079 3.341 1.00 63.97 130 LYS A CA 1
ATOM 1038 C C . LYS A 1 130 ? 1.109 14.603 3.635 1.00 63.97 130 LYS A C 1
ATOM 1040 O O . LYS A 1 130 ? 0.514 13.743 2.991 1.00 63.97 130 LYS A O 1
ATOM 1045 N N . VAL A 1 131 ? 1.980 14.309 4.600 1.00 66.69 131 VAL A N 1
ATOM 1046 C CA . VAL A 1 131 ? 2.320 12.928 4.975 1.00 66.69 131 VAL A CA 1
ATOM 1047 C C . VAL A 1 131 ? 1.124 12.232 5.622 1.00 66.69 131 VAL A C 1
ATOM 1049 O O . VAL A 1 131 ? 0.790 11.119 5.227 1.00 66.69 131 VAL A O 1
ATOM 1052 N N . SER A 1 132 ? 0.421 12.895 6.540 1.00 66.31 132 SER A N 1
ATOM 1053 C CA . SER A 1 132 ? -0.783 12.344 7.165 1.00 66.31 132 SER A CA 1
ATOM 1054 C C . SER A 1 132 ? -1.876 12.023 6.147 1.00 66.31 132 SER A C 1
ATOM 1056 O O . SER A 1 132 ? -2.515 10.974 6.228 1.00 66.31 132 SER A O 1
ATOM 1058 N N . ARG A 1 133 ? -2.051 12.889 5.144 1.00 65.75 133 ARG A N 1
ATOM 1059 C CA . ARG A 1 133 ? -2.997 12.684 4.046 1.00 65.75 133 ARG A CA 1
ATOM 1060 C C . ARG A 1 133 ? -2.641 11.463 3.199 1.00 65.75 133 ARG A C 1
ATOM 1062 O O . ARG A 1 133 ? -3.523 10.658 2.918 1.00 65.75 133 ARG A O 1
ATOM 1069 N N . LEU A 1 134 ? -1.371 11.292 2.827 1.00 67.69 134 LEU A N 1
ATOM 1070 C CA . LEU A 1 134 ? 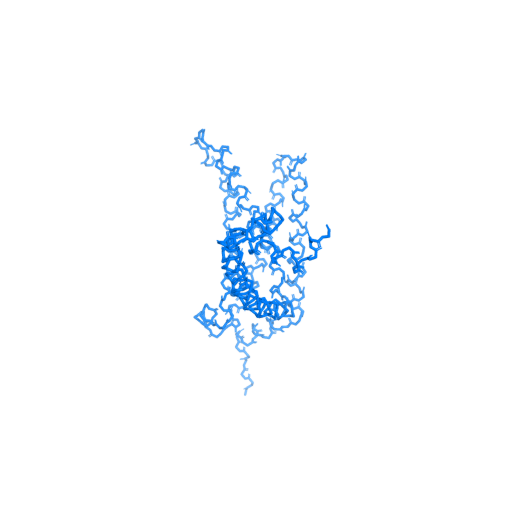-0.923 10.112 2.075 1.00 67.69 134 LEU A CA 1
ATOM 1071 C C . LEU A 1 134 ? -1.161 8.822 2.865 1.00 67.69 134 LEU A C 1
ATOM 1073 O O . LEU A 1 134 ? -1.678 7.857 2.310 1.00 67.69 134 LEU A O 1
ATOM 1077 N N . LEU A 1 135 ? -0.866 8.825 4.167 1.00 67.00 135 LEU A N 1
ATOM 1078 C CA . LEU A 1 135 ? -1.095 7.667 5.034 1.00 67.00 135 LEU A CA 1
ATOM 1079 C C . LEU A 1 135 ? -2.584 7.295 5.126 1.00 67.00 135 LEU A C 1
ATOM 1081 O O . LEU A 1 135 ? -2.916 6.114 5.089 1.00 67.00 135 LEU A O 1
ATOM 1085 N N . ARG A 1 136 ? -3.486 8.283 5.161 1.00 68.50 136 ARG A N 1
ATOM 1086 C CA . ARG A 1 136 ? -4.946 8.066 5.175 1.00 68.50 136 ARG A CA 1
ATOM 1087 C C . ARG A 1 136 ? -5.499 7.535 3.851 1.00 68.50 136 ARG A C 1
ATOM 1089 O O . ARG A 1 136 ? -6.378 6.673 3.851 1.00 68.50 136 ARG A O 1
ATOM 1096 N N . VAL A 1 137 ? -4.985 8.027 2.723 1.00 68.06 137 VAL A N 1
ATOM 1097 C CA . VAL A 1 137 ? -5.356 7.521 1.390 1.00 68.06 137 VAL A CA 1
ATOM 1098 C C . VAL A 1 137 ? -4.881 6.086 1.226 1.00 68.06 137 VAL A C 1
ATOM 1100 O O . VAL A 1 137 ? -5.664 5.229 0.825 1.00 68.06 137 VAL A O 1
ATOM 1103 N N . VAL A 1 138 ? -3.631 5.808 1.610 1.00 66.25 138 VAL A N 1
ATOM 1104 C CA . VAL A 1 138 ? -3.102 4.445 1.638 1.00 66.25 138 VAL A CA 1
ATOM 1105 C C . VAL A 1 138 ? -4.013 3.579 2.499 1.00 66.25 138 VAL A C 1
ATOM 1107 O O . VAL A 1 138 ? -4.542 2.614 1.966 1.00 66.25 138 VAL A O 1
ATOM 1110 N N . ALA A 1 139 ? -4.305 3.968 3.748 1.00 65.06 139 ALA A N 1
ATOM 1111 C CA . ALA A 1 139 ? -5.224 3.263 4.653 1.00 65.06 139 ALA A CA 1
ATOM 1112 C C . ALA A 1 139 ? -6.614 2.979 4.045 1.00 65.06 139 ALA A C 1
ATOM 1114 O O . ALA A 1 139 ? -7.195 1.936 4.314 1.00 65.06 139 ALA A O 1
ATOM 1115 N N . SER A 1 140 ? -7.138 3.858 3.189 1.00 63.28 140 SER A N 1
ATOM 1116 C CA . SER A 1 140 ? -8.428 3.655 2.509 1.00 63.28 140 SER A CA 1
ATOM 1117 C C . SER A 1 140 ? -8.362 2.612 1.391 1.00 63.28 140 SER A C 1
ATOM 1119 O O . SER A 1 140 ? -9.298 1.836 1.204 1.00 63.28 140 SER A O 1
ATOM 1121 N N . LEU A 1 141 ? -7.234 2.538 0.677 1.00 61.53 141 LEU A N 1
ATOM 1122 C CA . LEU A 1 141 ? -6.972 1.503 -0.330 1.00 61.53 141 LEU A CA 1
ATOM 1123 C C . LEU A 1 141 ? -6.809 0.104 0.296 1.00 61.53 141 LEU A C 1
ATOM 1125 O O . LEU A 1 141 ? -6.869 -0.897 -0.413 1.00 61.53 141 LEU A O 1
ATOM 1129 N N . TRP A 1 142 ? -6.671 0.006 1.623 1.00 63.16 142 TRP A N 1
ATOM 1130 C CA . TRP A 1 142 ? -6.554 -1.266 2.345 1.00 63.16 142 TRP A CA 1
ATOM 1131 C C . TRP A 1 142 ? -7.875 -2.034 2.521 1.00 63.16 142 TRP A C 1
ATOM 1133 O O . TRP A 1 142 ? -7.842 -3.146 3.052 1.00 63.16 142 TRP A O 1
ATOM 1143 N N . VAL A 1 143 ? -9.015 -1.537 2.004 1.00 61.59 143 VAL A N 1
ATOM 1144 C CA . VAL A 1 143 ? -10.311 -2.266 1.977 1.00 61.59 143 VAL A CA 1
ATOM 1145 C C . VAL A 1 143 ? -10.176 -3.688 1.409 1.00 61.59 143 VAL A C 1
ATOM 1147 O O . VAL A 1 143 ? -10.897 -4.610 1.791 1.00 61.59 143 VAL A O 1
ATOM 1150 N N . VAL A 1 144 ? -9.185 -3.866 0.533 1.00 57.47 144 VAL A N 1
ATOM 1151 C CA . VAL A 1 144 ? -8.830 -5.105 -0.160 1.00 57.47 144 VAL A CA 1
ATOM 1152 C C . VAL A 1 144 ? -8.446 -6.233 0.810 1.00 57.47 144 VAL A C 1
ATOM 1154 O O . VAL A 1 144 ? -8.578 -7.407 0.472 1.00 57.47 144 VAL A O 1
ATOM 1157 N N . ARG A 1 145 ? -8.028 -5.919 2.046 1.00 63.28 145 ARG A N 1
ATOM 1158 C CA . ARG A 1 145 ? -7.733 -6.932 3.073 1.00 63.28 145 ARG A CA 1
ATOM 1159 C C . ARG A 1 145 ? -8.955 -7.365 3.883 1.00 63.28 145 ARG A C 1
ATOM 1161 O O . ARG A 1 145 ? -9.017 -8.535 4.274 1.00 63.28 145 ARG A O 1
ATOM 1168 N N . SER A 1 146 ? -9.889 -6.459 4.172 1.00 61.12 146 SER A N 1
ATOM 1169 C CA . SER A 1 146 ? -11.012 -6.763 5.075 1.00 61.12 146 SER A CA 1
ATOM 1170 C C . SER A 1 146 ? -11.954 -7.812 4.505 1.00 61.12 146 SER A C 1
ATOM 1172 O O . SER A 1 146 ? -12.571 -8.557 5.262 1.00 61.12 146 SER A O 1
ATOM 1174 N N . VAL A 1 147 ? -11.977 -7.946 3.179 1.00 68.50 147 VAL A N 1
ATOM 1175 C CA . VAL A 1 147 ? -12.696 -9.012 2.489 1.00 68.50 147 VAL A CA 1
ATOM 1176 C C . VAL A 1 147 ? -11.722 -10.140 2.146 1.00 68.50 147 VAL A C 1
ATOM 1178 O O . VAL A 1 147 ? -10.813 -9.967 1.332 1.00 68.50 147 VAL A O 1
ATOM 1181 N N . LYS A 1 148 ? -11.924 -11.335 2.722 1.00 69.75 148 LYS A N 1
ATOM 1182 C CA . LYS A 1 148 ? -11.109 -12.529 2.410 1.00 69.75 148 LYS A CA 1
ATOM 1183 C C . LYS A 1 148 ? -10.984 -12.806 0.911 1.00 69.75 148 LYS A C 1
ATOM 1185 O O . LYS A 1 148 ? -9.885 -13.126 0.461 1.00 69.75 148 LYS A O 1
ATOM 1190 N N . ALA A 1 149 ? -12.072 -12.634 0.162 1.00 71.38 149 ALA A N 1
ATOM 1191 C CA . ALA A 1 149 ? -12.096 -12.834 -1.285 1.00 71.38 149 ALA A CA 1
ATOM 1192 C C . ALA A 1 149 ? -11.137 -11.886 -2.027 1.00 71.38 149 ALA A C 1
ATOM 1194 O O . ALA A 1 149 ? -10.377 -12.332 -2.882 1.00 71.38 149 ALA A O 1
ATOM 1195 N N . LEU A 1 150 ? -11.102 -10.602 -1.657 1.00 73.31 150 LEU A N 1
ATOM 1196 C CA . LEU A 1 150 ? -10.222 -9.612 -2.287 1.00 73.31 150 LEU A CA 1
ATOM 1197 C C . LEU A 1 150 ? -8.740 -9.920 -2.035 1.00 73.31 150 LEU A C 1
ATOM 1199 O O . LEU A 1 150 ? -7.937 -9.874 -2.962 1.00 73.31 150 LEU A O 1
ATOM 1203 N N . ARG A 1 151 ? -8.378 -10.328 -0.813 1.00 75.75 151 ARG A N 1
ATOM 1204 C CA . ARG A 1 151 ? -7.014 -10.789 -0.500 1.00 75.75 151 ARG A CA 1
ATOM 1205 C C . ARG A 1 151 ? -6.594 -11.979 -1.362 1.00 75.75 151 ARG A C 1
ATOM 1207 O O . ARG A 1 151 ? -5.451 -12.027 -1.806 1.00 75.75 151 ARG A O 1
ATOM 1214 N N . GLN A 1 152 ? -7.490 -12.941 -1.577 1.00 78.62 152 GLN A N 1
ATOM 1215 C CA . GLN A 1 152 ? -7.186 -14.096 -2.418 1.00 78.62 152 GLN A CA 1
ATOM 1216 C C . GLN A 1 152 ? -6.941 -13.667 -3.869 1.00 78.62 152 GLN A C 1
ATOM 1218 O O . GLN A 1 152 ? -5.951 -14.094 -4.453 1.00 78.62 152 GLN A O 1
ATOM 1223 N N . LEU A 1 153 ? -7.765 -12.757 -4.400 1.00 83.81 153 LEU A N 1
ATOM 1224 C CA . LEU A 1 153 ? -7.563 -12.179 -5.730 1.00 83.81 153 LEU A CA 1
ATOM 1225 C C . LEU A 1 153 ? -6.223 -11.444 -5.844 1.00 83.81 153 LEU A C 1
ATOM 1227 O O . LEU A 1 153 ? -5.505 -11.655 -6.814 1.00 83.81 153 LEU A O 1
ATOM 1231 N N . VAL A 1 154 ? -5.843 -10.630 -4.852 1.00 83.94 154 VAL A N 1
ATOM 1232 C CA . VAL A 1 154 ? -4.541 -9.939 -4.862 1.00 83.94 154 VAL A CA 1
ATOM 1233 C C . VAL A 1 154 ? -3.380 -10.918 -4.832 1.00 83.94 154 VAL A C 1
ATOM 1235 O O . VAL A 1 154 ? -2.434 -10.738 -5.590 1.00 83.94 154 VAL A O 1
ATOM 1238 N N . ASN A 1 155 ? -3.434 -11.950 -3.989 1.00 83.44 155 ASN A N 1
ATOM 1239 C CA . ASN A 1 155 ? -2.374 -12.956 -3.957 1.00 83.44 155 ASN A CA 1
ATOM 1240 C C . ASN A 1 155 ? -2.240 -13.644 -5.323 1.00 83.44 155 ASN A C 1
ATOM 1242 O O . ASN A 1 155 ? -1.135 -13.733 -5.845 1.00 83.44 155 ASN A O 1
ATOM 1246 N N . SER A 1 156 ? -3.359 -14.022 -5.951 1.00 86.75 156 SER A N 1
ATOM 1247 C CA . SER A 1 156 ? -3.346 -14.577 -7.308 1.00 86.75 156 SER A CA 1
ATOM 1248 C C . SER A 1 156 ? -2.781 -13.595 -8.338 1.00 86.75 156 SER A C 1
ATOM 1250 O O . SER A 1 156 ? -2.008 -14.001 -9.198 1.00 86.75 156 SER A O 1
ATOM 1252 N N . LEU A 1 157 ? -3.100 -12.300 -8.238 1.00 89.06 157 LEU A N 1
ATOM 1253 C CA . LEU A 1 157 ? -2.508 -11.275 -9.101 1.00 89.06 157 LEU A CA 1
ATOM 1254 C C . LEU A 1 157 ? -0.992 -11.184 -8.907 1.00 89.06 157 LEU A C 1
ATOM 1256 O O . LEU A 1 157 ? -0.259 -11.179 -9.890 1.00 89.06 157 LEU A O 1
ATOM 1260 N N . VAL A 1 158 ? -0.508 -11.161 -7.666 1.00 88.31 158 VAL A N 1
ATOM 1261 C CA . VAL A 1 158 ? 0.933 -11.133 -7.367 1.00 88.31 158 VAL A CA 1
ATOM 1262 C C . VAL A 1 158 ? 1.635 -12.362 -7.946 1.00 88.31 158 VAL A C 1
ATOM 1264 O O . VAL A 1 158 ? 2.682 -12.218 -8.577 1.00 88.31 158 VAL A O 1
ATOM 1267 N N . ASP A 1 159 ? 1.035 -13.544 -7.814 1.00 89.19 159 ASP A N 1
ATOM 1268 C CA . ASP A 1 159 ? 1.575 -14.777 -8.389 1.00 89.19 159 ASP A CA 1
ATOM 1269 C C . ASP A 1 159 ? 1.649 -14.690 -9.924 1.00 89.19 159 ASP A C 1
ATOM 1271 O O . ASP A 1 159 ? 2.681 -15.007 -10.525 1.00 89.19 159 ASP A O 1
ATOM 1275 N N . THR A 1 160 ? 0.600 -14.174 -10.578 1.00 94.19 160 THR A N 1
ATOM 1276 C CA . THR A 1 160 ? 0.615 -13.966 -12.036 1.00 94.19 160 THR A CA 1
ATOM 1277 C C . THR A 1 160 ? 1.648 -12.925 -12.466 1.00 94.19 160 THR A C 1
ATOM 1279 O O . THR A 1 160 ? 2.351 -13.149 -13.449 1.00 94.19 160 THR A O 1
ATOM 1282 N N . LEU A 1 161 ? 1.823 -11.834 -11.716 1.00 93.56 161 LEU A N 1
ATOM 1283 C CA . LEU A 1 161 ? 2.838 -10.817 -11.998 1.00 93.56 161 LEU A CA 1
ATOM 1284 C C . LEU A 1 161 ? 4.252 -11.380 -11.884 1.00 93.56 161 LEU A C 1
ATOM 1286 O O . LEU A 1 161 ? 5.109 -11.028 -12.688 1.00 93.56 161 LEU A O 1
ATOM 1290 N N . MET A 1 162 ? 4.496 -12.283 -10.932 1.00 93.06 162 MET A N 1
ATOM 1291 C CA . MET A 1 162 ? 5.784 -12.961 -10.818 1.00 93.06 162 MET A CA 1
ATOM 1292 C C . MET A 1 162 ? 6.059 -13.835 -12.047 1.00 93.06 162 MET A C 1
ATOM 1294 O O . MET A 1 162 ? 7.162 -13.812 -12.589 1.00 93.06 162 MET A O 1
ATOM 1298 N N . SER A 1 163 ? 5.052 -14.568 -12.533 1.00 93.06 163 SER A N 1
ATOM 1299 C CA . SER A 1 163 ? 5.187 -15.349 -13.770 1.00 93.06 163 SER A CA 1
ATOM 1300 C C . SER A 1 163 ? 5.406 -14.459 -15.001 1.00 93.06 163 SER A C 1
ATOM 1302 O O . SER A 1 163 ? 6.276 -14.745 -15.824 1.00 93.06 163 SER A O 1
ATOM 1304 N N . LEU A 1 164 ? 4.694 -13.330 -15.081 1.00 95.38 164 LEU A N 1
ATOM 1305 C CA . LEU A 1 164 ? 4.852 -12.336 -16.138 1.00 95.38 164 LEU A CA 1
ATOM 1306 C C . LEU A 1 164 ? 6.247 -11.709 -16.101 1.00 95.38 164 LEU A C 1
ATOM 1308 O O . LEU A 1 164 ? 6.850 -11.513 -17.148 1.00 95.38 164 LEU A O 1
ATOM 1312 N N . PHE A 1 165 ? 6.786 -11.430 -14.914 1.00 95.56 165 PHE A N 1
ATOM 1313 C CA . PHE A 1 165 ? 8.138 -10.906 -14.758 1.00 95.56 165 PHE A CA 1
ATOM 1314 C C . PHE A 1 165 ? 9.172 -11.854 -15.372 1.00 95.56 165 PHE A C 1
ATOM 1316 O O . PHE A 1 165 ? 10.005 -11.417 -16.160 1.00 95.56 165 PHE A O 1
ATOM 1323 N N . TRP A 1 166 ? 9.084 -13.157 -15.090 1.00 97.19 166 TRP A N 1
ATOM 1324 C CA . TRP A 1 166 ? 9.974 -14.142 -15.710 1.00 97.19 166 TRP A CA 1
ATOM 1325 C C . TRP A 1 166 ? 9.778 -14.250 -17.225 1.00 97.19 166 TRP A C 1
ATOM 1327 O O . TRP A 1 166 ? 10.762 -14.363 -17.954 1.00 97.19 166 TRP A O 1
ATOM 1337 N N . ALA A 1 167 ? 8.540 -14.152 -17.712 1.00 96.38 167 ALA A N 1
ATOM 1338 C CA . ALA A 1 167 ? 8.264 -14.099 -19.146 1.00 96.38 167 ALA A CA 1
ATOM 1339 C C . ALA A 1 167 ? 8.880 -12.851 -19.808 1.00 96.38 167 ALA A C 1
ATOM 1341 O O . ALA A 1 167 ? 9.457 -12.955 -20.887 1.00 96.38 167 ALA A O 1
ATOM 1342 N N . LEU A 1 168 ? 8.826 -11.688 -19.149 1.00 95.69 168 LEU A N 1
ATOM 1343 C CA . LEU A 1 168 ? 9.469 -10.456 -19.613 1.00 95.69 168 LEU A CA 1
ATOM 1344 C C . LEU A 1 168 ? 10.996 -10.566 -19.596 1.00 95.69 168 LEU A C 1
ATOM 1346 O O . LEU A 1 168 ? 11.640 -10.120 -20.538 1.00 95.69 168 LEU A O 1
ATOM 1350 N N . VAL A 1 169 ? 11.585 -11.189 -18.572 1.00 96.94 169 VAL A N 1
ATOM 1351 C CA . VAL A 1 169 ? 13.032 -11.466 -18.533 1.00 96.94 169 VAL A CA 1
ATOM 1352 C C . VAL A 1 169 ? 13.442 -12.359 -19.704 1.00 96.94 169 VAL A C 1
ATOM 1354 O O . VAL A 1 169 ? 14.425 -12.059 -20.380 1.00 96.94 169 VAL A O 1
ATOM 1357 N N . LEU A 1 170 ? 12.675 -13.417 -19.983 1.00 96.50 170 LEU A N 1
ATOM 1358 C CA . LEU A 1 170 ? 12.912 -14.291 -21.132 1.00 96.50 170 LEU A CA 1
ATOM 1359 C C . LEU A 1 170 ? 12.787 -13.527 -22.457 1.00 96.50 170 LEU A C 1
ATOM 1361 O O . LEU A 1 170 ? 13.649 -13.662 -23.320 1.00 96.50 170 LEU A O 1
ATOM 1365 N N . LEU A 1 171 ? 11.756 -12.691 -22.602 1.00 95.69 171 LEU A N 1
ATOM 1366 C CA . LEU A 1 171 ? 11.567 -11.844 -23.778 1.00 95.69 171 LEU A CA 1
ATOM 1367 C C . LEU A 1 171 ? 12.752 -10.888 -23.978 1.00 95.69 171 LEU A C 1
ATOM 1369 O O . LEU A 1 171 ? 13.285 -10.798 -25.081 1.00 95.69 171 LEU A O 1
ATOM 1373 N N . CYS A 1 172 ? 13.210 -10.224 -22.915 1.00 95.69 172 CYS A N 1
ATOM 1374 C CA . CYS A 1 172 ? 14.390 -9.361 -22.953 1.00 95.69 172 CYS A CA 1
ATOM 1375 C C . CYS A 1 172 ? 15.651 -10.131 -23.362 1.00 95.69 172 CYS A C 1
ATOM 1377 O O . CYS A 1 172 ? 16.447 -9.606 -24.135 1.00 95.69 172 CYS A O 1
ATOM 1379 N N . LEU A 1 173 ? 15.829 -11.368 -22.884 1.00 96.75 173 LEU A N 1
ATOM 1380 C CA . LEU A 1 173 ? 16.959 -12.218 -23.263 1.00 96.75 173 LEU A CA 1
ATOM 1381 C C . LEU A 1 173 ? 16.916 -12.568 -24.753 1.00 96.75 173 LEU A C 1
ATOM 1383 O O . LEU A 1 173 ? 17.929 -12.439 -25.431 1.00 96.75 173 LEU A O 1
ATOM 1387 N N . ILE A 1 174 ? 15.744 -12.937 -25.275 1.00 96.00 174 ILE A N 1
ATOM 1388 C CA . ILE A 1 174 ? 15.550 -13.225 -26.702 1.00 96.00 174 ILE A CA 1
ATOM 1389 C C . ILE A 1 174 ? 15.888 -11.991 -27.548 1.00 96.00 174 ILE A C 1
ATOM 1391 O O . ILE A 1 174 ? 16.703 -12.086 -28.465 1.00 96.00 174 ILE A O 1
ATOM 1395 N N . ILE A 1 175 ? 15.320 -10.826 -27.212 1.00 95.81 175 ILE A N 1
ATOM 1396 C CA . ILE A 1 175 ? 15.609 -9.560 -27.907 1.00 95.81 175 ILE A CA 1
ATOM 1397 C C . ILE A 1 175 ? 17.107 -9.246 -27.844 1.00 95.81 175 ILE A C 1
ATOM 1399 O O . ILE A 1 175 ? 17.683 -8.821 -28.841 1.00 95.81 175 ILE A O 1
ATOM 1403 N N . TYR A 1 176 ? 17.753 -9.493 -26.704 1.00 96.38 176 TYR A N 1
ATOM 1404 C CA . TYR A 1 176 ? 19.184 -9.268 -26.534 1.00 96.38 176 TYR A CA 1
ATOM 1405 C C . TYR A 1 176 ? 20.042 -10.172 -27.423 1.00 96.38 176 TYR A C 1
ATOM 1407 O O . TYR A 1 176 ? 20.934 -9.678 -28.111 1.00 96.38 176 TYR A O 1
ATOM 1415 N N . THR A 1 177 ? 19.746 -11.473 -27.470 1.00 96.62 177 THR A N 1
ATOM 1416 C CA . THR A 1 177 ? 20.455 -12.423 -28.335 1.00 96.62 177 THR A CA 1
ATOM 1417 C C . THR A 1 177 ? 20.306 -12.060 -29.811 1.00 96.62 177 THR A C 1
ATOM 1419 O O . THR A 1 177 ? 21.311 -11.967 -30.511 1.00 96.62 177 THR A O 1
ATOM 1422 N N . PHE A 1 178 ? 19.086 -11.793 -30.287 1.00 95.19 178 PHE A N 1
ATOM 1423 C CA . PHE A 1 178 ? 18.875 -11.370 -31.677 1.00 95.19 178 PHE A CA 1
ATOM 1424 C C . PHE A 1 178 ? 19.482 -9.996 -31.970 1.00 95.19 178 PHE A C 1
ATOM 1426 O O . PHE A 1 178 ? 20.017 -9.786 -33.053 1.00 95.19 178 PHE A O 1
ATOM 1433 N N . GLY A 1 179 ? 19.460 -9.079 -31.001 1.00 96.25 179 GLY A N 1
ATOM 1434 C CA . GLY A 1 179 ? 20.103 -7.775 -31.117 1.00 96.25 179 GLY A CA 1
ATOM 1435 C C . GLY A 1 179 ? 21.608 -7.895 -31.350 1.00 96.25 179 GLY A C 1
ATOM 1436 O O . GLY A 1 179 ? 22.137 -7.207 -32.219 1.00 96.25 179 GLY A O 1
ATOM 1437 N N . ILE A 1 180 ? 22.287 -8.800 -30.635 1.00 96.25 180 ILE A N 1
ATOM 1438 C CA . ILE A 1 180 ? 23.704 -9.106 -30.882 1.00 96.25 180 ILE A CA 1
ATOM 1439 C C . ILE A 1 180 ? 23.884 -9.685 -32.283 1.00 96.25 180 ILE A C 1
ATOM 1441 O O . ILE A 1 180 ? 24.697 -9.160 -33.032 1.00 96.25 180 ILE A O 1
ATOM 1445 N N . LEU A 1 181 ? 23.107 -10.709 -32.652 1.00 95.94 181 LEU A N 1
ATOM 1446 C CA . LEU A 1 181 ? 23.234 -11.375 -33.953 1.00 95.94 181 LEU A CA 1
ATOM 1447 C C . LEU A 1 181 ? 23.074 -10.405 -35.131 1.00 95.94 181 LEU A C 1
ATOM 1449 O O . LEU A 1 181 ? 23.870 -10.447 -36.061 1.00 95.94 181 LEU A O 1
ATOM 1453 N N . PHE A 1 182 ? 22.076 -9.517 -35.094 1.00 93.69 182 PHE A N 1
ATOM 1454 C CA . PHE A 1 182 ? 21.871 -8.551 -36.176 1.00 93.69 182 PHE A CA 1
ATOM 1455 C C . PHE A 1 182 ? 22.919 -7.443 -36.198 1.00 93.69 182 PHE A C 1
ATOM 1457 O O . PHE A 1 182 ? 23.321 -7.031 -37.280 1.00 93.69 182 PHE A O 1
ATOM 1464 N N . THR A 1 183 ? 23.390 -6.989 -35.034 1.00 94.38 183 THR A N 1
ATOM 1465 C CA . THR A 1 183 ? 24.475 -5.996 -34.981 1.00 94.38 183 THR A CA 1
ATOM 1466 C C . THR A 1 183 ? 25.775 -6.591 -35.523 1.00 94.38 183 THR A C 1
ATOM 1468 O O . THR A 1 183 ? 26.459 -5.949 -36.309 1.00 94.38 183 THR A O 1
ATOM 1471 N N . ASP A 1 184 ? 26.096 -7.828 -35.140 1.00 94.69 184 ASP A N 1
ATOM 1472 C CA . ASP A 1 184 ? 27.284 -8.548 -35.607 1.00 94.69 184 ASP A CA 1
ATOM 1473 C C . ASP A 1 184 ? 27.229 -8.783 -37.125 1.00 94.69 184 ASP A C 1
ATOM 1475 O O . ASP A 1 184 ? 28.168 -8.448 -37.840 1.00 94.69 184 ASP A O 1
ATOM 1479 N N . ALA A 1 185 ? 26.078 -9.229 -37.641 1.00 91.50 185 ALA A N 1
ATOM 1480 C CA . ALA A 1 185 ? 25.859 -9.392 -39.077 1.00 91.50 185 ALA A CA 1
ATOM 1481 C C . ALA A 1 185 ? 25.925 -8.064 -39.856 1.00 91.50 185 ALA A C 1
ATOM 1483 O O . ALA A 1 185 ? 26.454 -8.031 -40.966 1.00 91.50 185 ALA A O 1
ATOM 1484 N N . ALA A 1 186 ? 25.406 -6.967 -39.295 1.00 90.62 186 ALA A N 1
ATOM 1485 C CA . ALA A 1 186 ? 25.477 -5.647 -39.921 1.00 90.62 186 ALA A CA 1
ATOM 1486 C C . ALA A 1 186 ? 26.921 -5.125 -39.984 1.00 90.62 186 ALA A C 1
ATOM 1488 O O . ALA A 1 186 ? 27.320 -4.556 -41.002 1.00 90.62 186 ALA A O 1
ATOM 1489 N N . ILE A 1 187 ? 27.709 -5.354 -38.927 1.00 90.44 187 ILE A N 1
ATOM 1490 C CA . ILE A 1 187 ? 29.140 -5.030 -38.896 1.00 90.44 187 ILE A CA 1
ATOM 1491 C C . ILE A 1 187 ? 29.894 -5.864 -39.938 1.00 90.44 187 ILE A C 1
ATOM 1493 O O . ILE A 1 187 ? 30.650 -5.292 -40.719 1.00 90.44 187 ILE A O 1
ATOM 1497 N N . ASP A 1 188 ? 29.667 -7.180 -39.989 1.00 91.75 188 ASP A N 1
ATOM 1498 C CA . ASP A 1 188 ? 30.321 -8.076 -40.952 1.00 91.75 188 ASP A CA 1
ATOM 1499 C C . ASP A 1 188 ? 29.990 -7.694 -42.404 1.00 91.75 188 ASP A C 1
ATOM 1501 O O . ASP A 1 188 ? 30.881 -7.570 -43.243 1.00 91.75 188 ASP A O 1
ATOM 1505 N N . TYR A 1 189 ? 28.724 -7.382 -42.700 1.00 89.31 189 TYR A N 1
ATOM 1506 C CA . TYR A 1 189 ? 28.311 -6.915 -44.026 1.00 89.31 189 TYR A CA 1
ATOM 1507 C C . TYR A 1 189 ? 29.003 -5.605 -44.434 1.00 89.31 189 TYR A C 1
ATOM 1509 O O . TYR A 1 189 ? 29.430 -5.464 -45.584 1.00 89.31 189 TYR A O 1
ATOM 1517 N N . ALA A 1 190 ? 29.143 -4.658 -43.500 1.00 88.19 190 ALA A N 1
ATOM 1518 C CA . ALA A 1 190 ? 29.782 -3.366 -43.746 1.00 88.19 190 ALA A CA 1
ATOM 1519 C C . ALA A 1 190 ? 31.295 -3.469 -44.026 1.00 88.19 190 ALA A C 1
ATOM 1521 O O . ALA A 1 190 ? 31.883 -2.517 -44.537 1.00 88.19 190 ALA A O 1
ATOM 1522 N N . LEU A 1 191 ? 31.939 -4.606 -43.726 1.00 88.00 191 LEU A N 1
ATOM 1523 C CA . LEU A 1 191 ? 33.350 -4.839 -44.063 1.00 88.00 191 LEU A CA 1
ATOM 1524 C C . LEU A 1 191 ? 33.570 -5.145 -45.550 1.00 88.00 191 LEU A C 1
ATOM 1526 O O . LEU A 1 191 ? 34.661 -4.893 -46.065 1.00 88.00 191 LEU A O 1
ATOM 1530 N N . TYR A 1 192 ? 32.565 -5.697 -46.235 1.00 90.62 192 TYR A N 1
ATOM 1531 C CA . TYR A 1 192 ? 32.702 -6.202 -47.606 1.00 90.62 192 TYR A CA 1
ATOM 1532 C C . TYR A 1 192 ? 31.856 -5.448 -48.640 1.00 90.62 192 TYR A C 1
ATOM 1534 O O . TYR A 1 192 ? 32.124 -5.574 -49.834 1.00 90.62 192 TYR A O 1
ATOM 1542 N N . ASN A 1 193 ? 30.865 -4.663 -48.209 1.00 89.25 193 ASN A N 1
ATOM 1543 C CA . ASN A 1 193 ? 29.929 -3.945 -49.078 1.00 89.25 193 ASN A CA 1
ATOM 1544 C C . ASN A 1 193 ? 29.802 -2.467 -48.678 1.00 89.25 193 ASN A C 1
ATOM 1546 O O . ASN A 1 193 ? 30.156 -2.086 -47.564 1.00 89.25 193 ASN A O 1
ATOM 1550 N N . GLU A 1 194 ? 29.252 -1.630 -49.567 1.00 85.50 194 GLU A N 1
ATOM 1551 C CA . GLU A 1 194 ? 28.866 -0.268 -49.181 1.00 85.50 194 GLU A CA 1
ATOM 1552 C C . GLU A 1 194 ? 27.739 -0.318 -48.128 1.00 85.50 194 GLU A C 1
ATOM 1554 O O . GLU A 1 194 ? 26.765 -1.060 -48.314 1.00 85.50 194 GLU A O 1
ATOM 1559 N N . PRO A 1 195 ? 27.861 0.428 -47.013 1.00 76.81 195 PRO A N 1
ATOM 1560 C CA . PRO A 1 195 ? 26.885 0.385 -45.932 1.00 76.81 195 PRO A CA 1
ATOM 1561 C C . PRO A 1 195 ? 25.535 0.939 -46.398 1.00 76.81 195 PRO A C 1
ATOM 1563 O O . PRO A 1 195 ? 25.435 2.081 -46.849 1.00 76.81 195 PRO A O 1
ATOM 1566 N N . ASP A 1 196 ? 24.481 0.127 -46.272 1.00 86.75 196 ASP A N 1
ATOM 1567 C CA . ASP A 1 196 ? 23.108 0.583 -46.491 1.00 86.75 196 ASP A CA 1
ATOM 1568 C C . ASP A 1 196 ? 22.692 1.507 -45.327 1.00 86.75 196 ASP A C 1
ATOM 1570 O O . ASP A 1 196 ? 22.649 1.050 -44.175 1.00 86.75 196 ASP A O 1
ATOM 1574 N N . PRO A 1 197 ? 22.344 2.783 -45.590 1.00 87.00 197 PRO A N 1
ATOM 1575 C CA . PRO A 1 197 ? 21.965 3.737 -44.550 1.00 87.00 197 PRO A CA 1
ATOM 1576 C C . PRO A 1 197 ? 20.744 3.287 -43.737 1.00 87.00 197 PRO A C 1
ATOM 1578 O O . PRO A 1 197 ? 20.620 3.650 -42.566 1.00 87.00 197 PRO A O 1
ATOM 1581 N N . MET A 1 198 ? 19.842 2.485 -44.315 1.00 86.75 198 MET A N 1
ATOM 1582 C CA . MET A 1 198 ? 18.691 1.960 -43.580 1.00 86.75 198 MET A CA 1
ATOM 1583 C C . MET A 1 198 ? 19.101 0.841 -42.618 1.00 86.75 198 MET A C 1
ATOM 1585 O O . MET A 1 198 ? 18.602 0.795 -41.491 1.00 86.75 198 MET A O 1
ATOM 1589 N N . MET A 1 199 ? 20.027 -0.028 -43.028 1.00 87.31 199 MET A N 1
ATOM 1590 C CA . MET A 1 199 ? 20.576 -1.078 -42.169 1.00 87.31 199 MET A CA 1
ATOM 1591 C C . MET A 1 199 ? 21.382 -0.475 -41.015 1.00 87.31 199 MET A C 1
ATOM 1593 O O . MET A 1 199 ? 21.209 -0.886 -39.870 1.00 87.31 199 MET A O 1
ATOM 1597 N 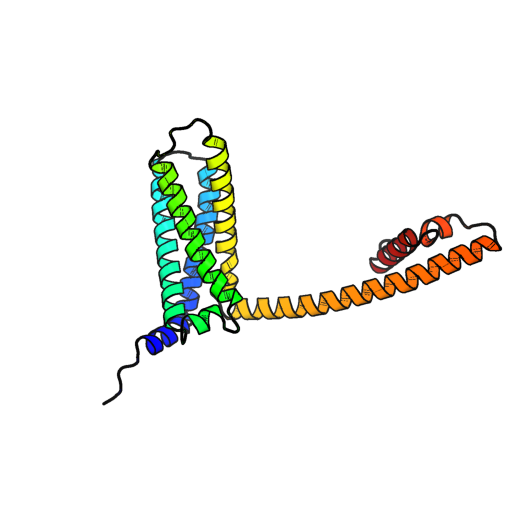N . GLU A 1 200 ? 22.200 0.544 -41.283 1.00 86.56 200 GLU A N 1
ATOM 1598 C CA . GLU A 1 200 ? 22.995 1.229 -40.259 1.00 86.56 200 GLU A CA 1
ATOM 1599 C C . GLU A 1 200 ? 22.110 1.977 -39.246 1.00 86.56 200 GLU A C 1
ATOM 1601 O O . GLU A 1 200 ? 22.343 1.90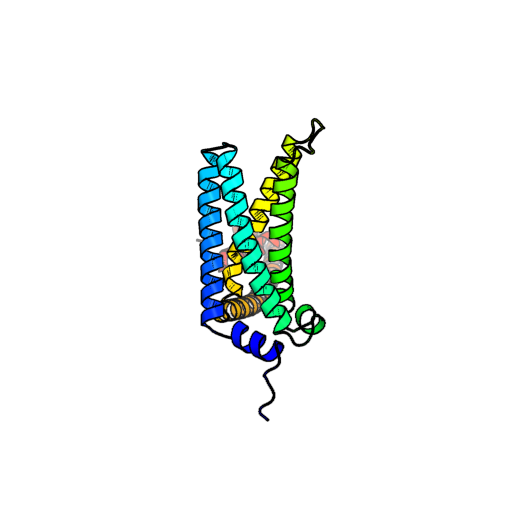6 -38.039 1.00 86.56 200 GLU A O 1
ATOM 1606 N N . ALA A 1 201 ? 21.028 2.619 -39.702 1.00 88.25 201 ALA A N 1
ATOM 1607 C CA . ALA A 1 201 ? 20.083 3.299 -38.816 1.00 88.25 201 ALA A CA 1
ATOM 1608 C C . ALA A 1 201 ? 19.377 2.345 -37.832 1.00 88.25 201 ALA A C 1
ATOM 1610 O O . ALA A 1 201 ? 19.101 2.729 -36.690 1.00 88.25 201 ALA A O 1
ATOM 1611 N N . HIS A 1 202 ? 19.086 1.114 -38.265 1.00 90.50 202 HIS A N 1
ATOM 1612 C CA . HIS A 1 202 ? 18.317 0.135 -37.491 1.00 90.50 202 HIS A CA 1
ATOM 1613 C C . HIS A 1 202 ? 19.178 -0.865 -36.713 1.00 90.50 202 HIS A C 1
ATOM 1615 O O . HIS A 1 202 ? 18.752 -1.294 -35.639 1.00 90.50 202 HIS A O 1
ATOM 1621 N N . PHE A 1 203 ? 20.357 -1.221 -37.231 1.00 91.94 203 PHE A N 1
ATOM 1622 C CA . PHE A 1 203 ? 21.213 -2.294 -36.714 1.00 91.94 203 PHE A CA 1
ATOM 1623 C C . PHE A 1 203 ? 22.691 -1.903 -36.540 1.00 91.94 203 PHE A C 1
ATOM 1625 O O . PHE A 1 203 ? 23.501 -2.746 -36.162 1.00 91.94 203 PHE A O 1
ATOM 1632 N N . GLY A 1 204 ? 23.065 -0.638 -36.771 1.00 87.12 204 GLY A N 1
ATOM 1633 C CA . GLY A 1 204 ? 24.464 -0.189 -36.695 1.00 87.12 204 GLY A CA 1
ATOM 1634 C C . GLY A 1 204 ? 25.072 -0.251 -35.290 1.00 87.12 204 GLY A C 1
ATOM 1635 O O . GLY A 1 204 ? 26.282 -0.383 -35.128 1.00 87.12 204 GLY A O 1
ATOM 1636 N N . THR A 1 205 ? 24.244 -0.203 -34.247 1.00 92.44 205 THR A N 1
ATOM 1637 C CA . THR A 1 205 ? 24.666 -0.390 -32.856 1.00 92.44 205 THR A CA 1
ATOM 1638 C C . THR A 1 205 ? 23.744 -1.364 -32.143 1.00 92.44 205 THR A C 1
ATOM 1640 O O . THR A 1 205 ? 22.558 -1.465 -32.457 1.00 92.44 205 THR A O 1
ATOM 1643 N N . LEU A 1 206 ? 24.254 -2.008 -31.090 1.00 93.00 206 LEU A N 1
ATOM 1644 C CA . LEU A 1 206 ? 23.451 -2.913 -30.268 1.00 93.00 206 LEU A CA 1
ATOM 1645 C C . LEU A 1 206 ? 22.186 -2.228 -29.733 1.00 93.00 206 LEU A C 1
ATOM 1647 O O . LEU A 1 206 ? 21.110 -2.810 -29.765 1.00 93.00 206 LEU A O 1
ATOM 1651 N N . TYR A 1 207 ? 22.281 -0.975 -29.284 1.00 93.94 207 TYR A N 1
ATOM 1652 C CA . TYR A 1 207 ? 21.116 -0.232 -28.799 1.00 93.94 207 TYR A CA 1
ATOM 1653 C C . TYR A 1 207 ? 20.059 -0.012 -29.895 1.00 93.94 207 TYR A C 1
ATOM 1655 O O . TYR A 1 207 ? 18.865 -0.194 -29.642 1.00 93.94 207 TYR A O 1
ATOM 1663 N N . GLN A 1 208 ? 20.482 0.331 -31.115 1.00 92.31 208 GLN A N 1
ATOM 1664 C CA . GLN A 1 208 ? 19.574 0.455 -32.258 1.00 92.31 208 GLN A CA 1
ATOM 1665 C C . GLN A 1 208 ? 18.920 -0.889 -32.575 1.00 92.31 208 GLN A C 1
ATOM 1667 O O . GLN A 1 208 ? 17.697 -0.952 -32.602 1.00 92.31 208 GLN A O 1
ATOM 1672 N N . SER A 1 209 ? 19.685 -1.980 -32.646 1.00 94.25 209 SER A N 1
ATOM 1673 C CA . SER A 1 209 ? 19.145 -3.325 -32.872 1.00 94.25 209 SER A CA 1
ATOM 1674 C C . SER A 1 209 ? 18.107 -3.723 -31.817 1.00 94.25 209 SER A C 1
ATOM 1676 O O . SER A 1 209 ? 17.033 -4.215 -32.154 1.00 94.25 209 SER A O 1
ATOM 1678 N N . LEU A 1 210 ? 18.372 -3.455 -30.532 1.00 95.38 210 LEU A N 1
ATOM 1679 C CA . LEU A 1 210 ? 17.428 -3.742 -29.443 1.00 95.38 210 LEU A CA 1
ATOM 1680 C C . LEU A 1 210 ? 16.139 -2.923 -29.564 1.00 95.38 210 LEU A C 1
ATOM 1682 O O . LEU A 1 210 ? 15.045 -3.458 -29.388 1.00 95.38 210 LEU A O 1
ATOM 1686 N N . THR A 1 211 ? 16.253 -1.624 -29.847 1.00 93.50 211 THR A N 1
ATOM 1687 C CA . THR A 1 211 ? 15.082 -0.743 -29.975 1.00 93.50 211 THR A CA 1
ATOM 1688 C C . THR A 1 211 ? 14.285 -1.020 -31.244 1.00 93.50 211 THR A C 1
ATOM 1690 O O . THR A 1 211 ? 13.058 -0.989 -31.185 1.00 93.50 211 THR A O 1
ATOM 1693 N N . THR A 1 212 ? 14.946 -1.362 -32.350 1.00 93.56 212 THR A N 1
ATOM 1694 C CA . THR A 1 212 ? 14.317 -1.828 -33.588 1.00 93.56 212 THR A CA 1
ATOM 1695 C C . THR A 1 212 ? 13.531 -3.108 -33.332 1.00 93.56 212 THR A C 1
ATOM 1697 O O . THR A 1 212 ? 12.330 -3.127 -33.561 1.00 93.56 212 THR A O 1
ATOM 1700 N N . LEU A 1 213 ? 14.145 -4.138 -32.743 1.00 93.38 213 LEU A N 1
ATOM 1701 C CA . LEU A 1 213 ? 13.450 -5.393 -32.434 1.00 93.38 213 LEU A CA 1
ATOM 1702 C C . LEU A 1 213 ? 12.278 -5.199 -31.468 1.00 93.38 213 LEU A C 1
ATOM 1704 O O . LEU A 1 213 ? 11.211 -5.782 -31.659 1.00 93.38 213 LEU A O 1
ATOM 1708 N N . LEU A 1 214 ? 12.445 -4.349 -30.452 1.00 94.06 214 LEU A N 1
ATOM 1709 C CA . LEU A 1 214 ? 11.355 -4.007 -29.543 1.00 94.06 214 LEU A CA 1
ATOM 1710 C C . LEU A 1 214 ? 10.208 -3.306 -30.285 1.00 94.06 214 LEU A C 1
ATOM 1712 O O . LEU A 1 214 ? 9.047 -3.649 -30.074 1.00 94.06 214 LEU A O 1
ATOM 1716 N N . ARG A 1 215 ? 10.515 -2.351 -31.171 1.00 91.88 215 ARG A N 1
ATOM 1717 C CA . ARG A 1 215 ? 9.512 -1.674 -32.004 1.00 91.88 215 ARG A CA 1
ATOM 1718 C C . ARG A 1 215 ? 8.823 -2.648 -32.957 1.00 91.88 215 ARG A C 1
ATOM 1720 O O . ARG A 1 215 ? 7.608 -2.560 -33.082 1.00 91.88 215 ARG A O 1
ATOM 1727 N N . SER A 1 216 ? 9.543 -3.600 -33.555 1.00 91.69 216 SER A N 1
ATOM 1728 C CA . SER A 1 216 ? 8.953 -4.646 -34.401 1.00 91.69 216 SER A CA 1
ATOM 1729 C C . SER A 1 216 ? 7.934 -5.488 -33.632 1.00 91.69 216 SER A C 1
ATOM 1731 O O . SER A 1 216 ? 6.841 -5.733 -34.127 1.00 91.69 216 SER A O 1
ATOM 1733 N N . ILE A 1 217 ? 8.258 -5.894 -32.398 1.00 90.19 217 ILE A N 1
ATOM 1734 C CA . ILE A 1 217 ? 7.355 -6.692 -31.549 1.00 90.19 217 ILE A CA 1
ATOM 1735 C C . ILE A 1 217 ? 6.119 -5.887 -31.129 1.00 90.19 217 ILE A C 1
ATOM 1737 O O . ILE A 1 217 ? 5.024 -6.436 -31.038 1.00 90.19 217 ILE A O 1
ATOM 1741 N N . LEU A 1 218 ? 6.284 -4.588 -30.870 1.00 91.44 218 LEU A N 1
ATOM 1742 C CA . LEU A 1 218 ? 5.194 -3.696 -30.472 1.00 91.44 218 LEU A CA 1
ATOM 1743 C C . LEU A 1 218 ? 4.348 -3.192 -31.656 1.00 91.44 218 LEU A C 1
ATOM 1745 O O . LEU A 1 218 ? 3.400 -2.445 -31.425 1.00 91.44 218 LEU A O 1
ATOM 1749 N N . GLY A 1 219 ? 4.674 -3.578 -32.896 1.00 84.31 219 GLY A N 1
ATOM 1750 C CA . GLY A 1 219 ? 3.983 -3.109 -34.103 1.00 84.31 219 GLY A CA 1
ATOM 1751 C C . GLY A 1 219 ? 4.232 -1.630 -34.416 1.00 84.31 219 GLY A C 1
ATOM 1752 O O . GLY A 1 219 ? 3.367 -0.959 -34.957 1.00 84.31 219 GLY A O 1
ATOM 1753 N N . GLY A 1 220 ? 5.385 -1.093 -34.009 1.00 77.94 220 GLY A N 1
ATOM 1754 C CA . GLY A 1 220 ? 5.761 0.313 -34.184 1.00 77.94 220 GLY A CA 1
ATOM 1755 C C . GLY A 1 220 ? 6.657 0.594 -35.393 1.00 77.94 220 GLY A C 1
ATOM 1756 O O . GLY A 1 220 ? 7.279 1.654 -35.422 1.00 77.94 220 GLY A O 1
ATOM 1757 N N . ILE A 1 221 ? 6.792 -0.352 -36.325 1.00 63.62 221 ILE A N 1
ATOM 1758 C CA . ILE A 1 221 ? 7.551 -0.189 -37.573 1.00 63.62 221 ILE A CA 1
ATOM 1759 C C . ILE A 1 221 ? 6.593 -0.460 -38.731 1.00 63.62 221 ILE A C 1
ATOM 1761 O O . ILE A 1 221 ? 6.549 -1.575 -39.241 1.00 63.62 221 ILE A O 1
ATOM 1765 N N . ASP A 1 222 ? 5.823 0.566 -39.082 1.00 52.81 222 ASP A N 1
ATOM 1766 C CA . ASP A 1 222 ? 5.129 0.710 -40.364 1.00 52.81 222 ASP A CA 1
ATOM 1767 C C . ASP A 1 222 ? 5.662 1.979 -41.047 1.00 52.81 222 ASP A C 1
ATOM 1769 O O . ASP A 1 222 ? 5.875 2.986 -40.323 1.00 52.81 222 ASP A O 1
#

Foldseek 3Di:
DPPDDDPLNVLLVLLPDPVNLVVVLVLLLVLLVLLVVVVVVVVPDPDPVVLVVSLVSLVVSLVVLVVSLVSVCSNDPHVCCLCVPPCNVVNVVSVVLSVLSVVLSVVSVVVVVPPDPDDPVPVVVVVSVVVSSVSSNVSSVSSLPSDPVSVVVVVVVVVVVVVVVVVVVVVLVVLQVQLVVLLVVLVVCVVPDPRDPVSCQQNVDSVSSSVNVVCVVVVNPD